Protein AF-A0A1J8P940-F1 (afdb_monomer_lite)

Sequence (275 aa):
MSAQNIPDRTRWNGWVALAWILALLAIVGGIAVIATAGFIEVPRLNSVGQTETSTEPNVFIWAIAIGQAVSATMLAAIFSMINSIYQNTCDQLVGMDLSKPDAEQPNTLKNSALRLTSVPATSSLSKTLSTGDMIITFNGQPVTSLENDVVDRIVTGENSITFLTLEGEEKTDTLFLNRTSFHGIQGEADQLRSYKNTDDGLKIVSIHSASQLEGMLHPNYVLLSINDQLALSEMDAAKAVVNGENKIEFINSKGAHRVNFRNMKPGPLHIQFEK

Radius of gyration: 29.24 Å; chains: 1; bounding box: 68×52×91 Å

Foldseek 3Di:
DDPDPQPDLCPLVVVLVVLVVVLVVLLVVLVVQCVPPQWDWDWDQDPVRDTDTDIDGPVVSNCVSVVSNVVSVVVSVVSVVVSVVSNVVSVVVVVPPPPDDPPDDDPVLQFKWWQWQDDDPPAQCVVPDDHGKTWQAKQNHGDQDCVPHPLVPDDQAWIWTWIADLVRDIDIDIGRDDSCRCPPIDTHIDTNVVSLPDLQFFQFQDADPVAQCPPPDDHRKGWAAKQPFGPNDQVSRLVSDDQAKIWTWIQDNVRDIDIDIGHDHRDGRRTDTDD

pLDDT: mean 82.37, std 15.58, range [36.44, 97.12]

Secondary structure (DSSP, 8-state):
--------TTTTHHHHHHHHHHHHHHHHHHHHHHHHHSEEEEEEE-TTS-EEEEEEE-HHHHHHHHHHHHHHHHHHHHHHHHHHHHHHHHHHHHTS-TTS------TTGGGEEEEEEE--TTSGGGGT--TT-EEEEETTEE-S-IIIIIGGG--SEEEEEEEE-TTS-EEEEEEEE-TTTTTT-EEEEEEGGGTS-SS-SEEEEEE-TT-TTTTT--TT-EEEEETTEE-SSHHHHHHT--SEEEEEEEE-TTS-EEEEEEEE-SS---EEEP-

Structure (mmCIF, N/CA/C/O backbone):
data_AF-A0A1J8P940-F1
#
_entry.id   AF-A0A1J8P940-F1
#
loop_
_atom_site.group_PDB
_atom_site.id
_atom_site.type_symbol
_atom_site.label_atom_id
_atom_site.label_alt_id
_atom_site.label_comp_id
_atom_site.label_asym_id
_atom_site.label_entity_id
_atom_site.label_seq_id
_atom_site.pdbx_PDB_ins_code
_atom_site.Cartn_x
_atom_site.Cartn_y
_atom_site.Cartn_z
_atom_site.occupancy
_atom_site.B_iso_or_equiv
_atom_site.auth_seq_id
_atom_site.auth_comp_id
_atom_site.auth_asym_id
_atom_site.auth_atom_id
_atom_site.pdbx_PDB_model_num
ATOM 1 N N . MET A 1 1 ? 15.371 5.848 38.205 1.00 38.41 1 MET A N 1
ATOM 2 C CA . MET A 1 1 ? 14.468 6.433 37.194 1.00 38.41 1 MET A CA 1
ATOM 3 C C . MET A 1 1 ? 15.219 6.479 35.876 1.00 38.41 1 MET A C 1
ATOM 5 O O . MET A 1 1 ? 15.995 7.395 35.650 1.00 38.41 1 MET A O 1
ATOM 9 N N . SER A 1 2 ? 15.100 5.428 35.069 1.00 39.81 2 SER A N 1
ATOM 10 C CA . SER A 1 2 ? 15.641 5.400 33.710 1.00 39.81 2 SER A CA 1
ATOM 11 C C . SER A 1 2 ? 14.666 6.149 32.810 1.00 39.81 2 SER A C 1
ATOM 13 O O . SER A 1 2 ? 13.524 5.712 32.675 1.00 39.81 2 SER A O 1
ATOM 15 N N . ALA A 1 3 ? 15.090 7.277 32.242 1.00 44.09 3 ALA A N 1
ATOM 16 C CA . ALA A 1 3 ? 14.345 7.950 31.187 1.00 44.09 3 ALA A CA 1
ATOM 17 C C . ALA A 1 3 ? 14.064 6.925 30.077 1.00 44.09 3 ALA A C 1
ATOM 19 O O . ALA A 1 3 ? 14.994 6.404 29.462 1.00 44.09 3 ALA A O 1
ATOM 20 N N . GLN A 1 4 ? 12.795 6.557 29.889 1.00 52.88 4 GLN A N 1
ATOM 21 C CA . GLN A 1 4 ? 12.388 5.767 28.735 1.00 52.88 4 GLN A CA 1
ATOM 22 C C . GLN A 1 4 ? 12.727 6.597 27.495 1.00 52.88 4 GLN A C 1
ATOM 24 O O . GLN A 1 4 ? 12.247 7.718 27.343 1.00 52.88 4 GLN A O 1
ATOM 29 N N . ASN A 1 5 ? 13.618 6.070 26.655 1.00 58.19 5 ASN A N 1
ATOM 30 C CA . ASN A 1 5 ? 14.006 6.686 25.392 1.00 58.19 5 ASN A CA 1
ATOM 31 C C . ASN A 1 5 ? 12.790 6.708 24.462 1.00 58.19 5 ASN A C 1
ATOM 33 O O . ASN A 1 5 ? 12.541 5.744 23.740 1.00 58.19 5 ASN A O 1
ATOM 37 N N . ILE A 1 6 ? 12.029 7.800 24.497 1.00 61.62 6 ILE A N 1
ATOM 38 C CA . ILE A 1 6 ? 11.008 8.084 23.492 1.00 61.62 6 ILE A CA 1
ATOM 39 C C . ILE A 1 6 ? 11.721 8.112 22.126 1.00 61.62 6 ILE A C 1
ATOM 41 O O . ILE A 1 6 ? 12.753 8.783 22.006 1.00 61.62 6 ILE A O 1
ATOM 45 N N . PRO A 1 7 ? 11.238 7.371 21.110 1.00 67.44 7 PRO A N 1
ATOM 46 C CA . PRO A 1 7 ? 11.838 7.382 19.783 1.00 67.44 7 PRO A CA 1
ATOM 47 C C . PRO A 1 7 ? 11.879 8.809 19.227 1.00 67.44 7 PRO A C 1
ATOM 49 O O . PRO A 1 7 ? 10.855 9.485 19.148 1.00 67.44 7 PRO A O 1
ATOM 52 N N . ASP A 1 8 ? 13.063 9.278 18.831 1.00 78.94 8 ASP A N 1
ATOM 53 C CA . ASP A 1 8 ? 13.212 10.612 18.250 1.00 78.94 8 ASP A CA 1
ATOM 54 C C . ASP A 1 8 ? 12.526 10.657 16.876 1.00 78.94 8 ASP A C 1
ATOM 56 O O . ASP A 1 8 ? 12.984 10.041 15.905 1.00 78.94 8 ASP A O 1
ATOM 60 N N . ARG A 1 9 ? 11.409 11.390 16.809 1.00 75.38 9 ARG A N 1
ATOM 61 C CA . ARG A 1 9 ? 10.580 11.609 15.612 1.00 75.38 9 ARG A CA 1
ATOM 62 C C . ARG A 1 9 ? 11.334 12.343 14.502 1.00 75.38 9 ARG A C 1
ATOM 64 O O . ARG A 1 9 ? 11.006 12.196 13.329 1.00 75.38 9 ARG A O 1
ATOM 71 N N . THR A 1 10 ? 12.350 13.127 14.856 1.00 82.19 10 THR A N 1
ATOM 72 C CA . THR A 1 10 ? 13.060 14.015 13.924 1.00 82.19 10 THR A CA 1
ATOM 73 C C . THR A 1 10 ? 14.339 13.413 13.355 1.00 82.19 10 THR A C 1
ATOM 75 O O . THR A 1 10 ? 14.906 13.963 12.409 1.00 82.19 10 THR A O 1
ATOM 78 N N . ARG A 1 11 ? 14.759 12.244 13.853 1.00 82.62 11 ARG A N 1
ATOM 79 C CA . ARG A 1 11 ? 16.020 11.584 13.482 1.00 82.62 11 ARG A CA 1
ATOM 80 C C . ARG A 1 11 ? 16.209 11.397 11.972 1.00 82.62 11 ARG A C 1
ATOM 82 O O . ARG A 1 11 ? 17.332 11.472 11.476 1.00 82.62 11 ARG A O 1
ATOM 89 N N . TRP A 1 12 ? 15.126 11.154 11.237 1.00 86.62 12 TRP A N 1
ATOM 90 C CA . TRP A 1 12 ? 15.159 10.896 9.795 1.00 86.62 12 TRP A CA 1
ATOM 91 C C . TRP A 1 12 ? 15.026 12.153 8.927 1.00 86.62 12 TRP A C 1
ATOM 93 O O . TRP A 1 12 ? 15.409 12.116 7.758 1.00 86.62 12 TRP A O 1
ATOM 103 N N . ASN A 1 13 ? 14.596 13.290 9.486 1.00 87.69 13 ASN A N 1
ATOM 104 C CA . ASN A 1 13 ? 14.443 14.535 8.724 1.00 87.69 13 ASN A CA 1
ATOM 105 C C . ASN A 1 13 ? 15.774 15.008 8.121 1.00 87.69 13 ASN A C 1
ATOM 107 O O . ASN A 1 13 ? 15.804 15.457 6.976 1.00 87.69 13 ASN A O 1
ATOM 111 N N . GLY A 1 14 ? 16.884 14.853 8.853 1.00 90.00 14 GLY A N 1
ATOM 112 C CA . GLY A 1 14 ? 18.218 15.197 8.350 1.00 90.00 14 GLY A CA 1
ATOM 113 C C . GLY A 1 14 ? 18.636 14.358 7.138 1.00 90.00 14 GLY A C 1
ATOM 114 O O . GLY A 1 14 ? 19.192 14.890 6.180 1.00 90.00 14 GLY A O 1
ATOM 115 N N . TRP A 1 15 ? 18.309 13.063 7.136 1.00 91.94 15 TRP A N 1
ATOM 116 C CA . TRP A 1 15 ? 18.609 12.158 6.022 1.00 91.94 15 TRP A CA 1
ATOM 117 C C . TRP A 1 15 ? 17.763 12.455 4.786 1.00 91.94 15 TRP A C 1
ATOM 119 O O . TRP A 1 15 ? 18.286 12.443 3.674 1.00 91.94 15 TRP A O 1
ATOM 129 N N . VAL A 1 16 ? 16.482 12.778 4.975 1.00 92.31 16 VAL A N 1
ATOM 130 C CA . VAL A 1 16 ? 15.601 13.205 3.879 1.00 92.31 16 VAL A CA 1
ATOM 131 C C . VAL A 1 16 ? 16.118 14.496 3.246 1.00 92.31 16 VAL A C 1
ATOM 133 O O . VAL A 1 16 ? 16.243 14.571 2.025 1.00 92.31 16 VAL A O 1
ATOM 136 N N . ALA A 1 17 ? 16.484 15.491 4.060 1.00 94.00 17 ALA A N 1
ATOM 137 C CA . ALA A 1 17 ? 17.054 16.741 3.563 1.00 94.00 17 ALA A CA 1
ATOM 138 C C . ALA A 1 17 ? 18.360 16.503 2.785 1.00 94.00 17 ALA A C 1
ATOM 140 O O . ALA A 1 17 ? 18.525 17.029 1.684 1.00 94.00 17 ALA A O 1
ATOM 141 N N . LEU A 1 18 ? 19.255 15.658 3.309 1.00 93.62 18 LEU A N 1
ATOM 142 C CA . LEU A 1 18 ? 20.493 15.282 2.626 1.00 93.62 18 LEU A CA 1
ATOM 143 C C . LEU A 1 18 ? 20.216 14.615 1.269 1.00 93.62 18 LEU A C 1
ATOM 145 O O . LEU A 1 18 ? 20.855 14.964 0.278 1.00 93.62 18 LEU A O 1
ATOM 149 N N . ALA A 1 19 ? 19.251 13.693 1.201 1.00 94.50 19 ALA A N 1
ATOM 150 C CA . ALA A 1 19 ? 18.890 13.006 -0.038 1.00 94.50 19 ALA A CA 1
ATOM 151 C C . ALA A 1 19 ? 18.373 13.980 -1.110 1.00 94.50 19 ALA A C 1
ATOM 153 O O . ALA A 1 19 ? 18.775 13.887 -2.270 1.00 94.50 19 ALA A O 1
ATOM 154 N N . TRP A 1 20 ? 17.548 14.959 -0.728 1.00 96.69 20 TRP A N 1
ATOM 155 C CA . TRP A 1 20 ? 17.074 15.998 -1.648 1.00 96.69 20 TRP A CA 1
ATOM 156 C C . TRP A 1 20 ? 18.188 16.939 -2.117 1.00 96.69 20 TRP A C 1
ATOM 158 O O . TRP A 1 20 ? 18.223 17.294 -3.295 1.00 96.69 20 TRP A O 1
ATOM 168 N N . ILE A 1 21 ? 19.133 17.297 -1.241 1.00 97.06 21 ILE A N 1
ATOM 169 C CA . ILE A 1 21 ? 20.316 18.082 -1.626 1.00 97.06 21 ILE A CA 1
ATOM 170 C C . ILE A 1 21 ? 21.155 17.312 -2.653 1.00 97.06 21 ILE A C 1
ATOM 172 O O . ILE A 1 21 ? 21.548 17.875 -3.674 1.00 97.06 21 ILE A O 1
ATOM 176 N N . LEU A 1 22 ? 21.393 16.017 -2.425 1.00 94.25 22 LEU A N 1
ATOM 177 C CA . LEU A 1 22 ? 22.121 15.167 -3.370 1.00 94.25 22 LEU A CA 1
ATOM 178 C C . LEU A 1 22 ? 21.385 15.028 -4.708 1.00 94.25 22 LEU A C 1
ATOM 180 O O . LEU A 1 22 ? 22.026 15.080 -5.756 1.00 94.25 22 LEU A O 1
ATOM 184 N N . ALA A 1 23 ? 20.055 14.907 -4.693 1.00 95.81 23 ALA A N 1
ATOM 185 C CA . ALA A 1 23 ? 19.252 14.880 -5.913 1.00 95.81 23 ALA A CA 1
ATOM 186 C C . ALA A 1 23 ? 19.378 16.186 -6.710 1.00 95.81 23 ALA A C 1
ATOM 188 O O . ALA A 1 23 ? 19.588 16.153 -7.922 1.00 95.81 23 ALA A O 1
ATOM 189 N N . LEU A 1 24 ? 19.334 17.336 -6.035 1.00 96.94 24 LEU A N 1
ATOM 190 C CA . LEU A 1 24 ? 19.515 18.636 -6.677 1.00 96.94 24 LEU A CA 1
ATOM 191 C C . LEU A 1 24 ? 20.924 18.788 -7.271 1.00 96.94 24 LEU A C 1
ATOM 193 O O . LEU A 1 24 ? 21.065 19.238 -8.408 1.00 96.94 24 LEU A O 1
ATOM 197 N N . LEU A 1 25 ? 21.960 18.348 -6.551 1.00 96.00 25 LEU A N 1
ATOM 198 C CA . LEU A 1 25 ? 23.333 18.326 -7.063 1.00 96.00 25 LEU A CA 1
ATOM 199 C C . LEU A 1 25 ? 23.481 17.412 -8.285 1.00 96.00 25 LEU A C 1
ATOM 201 O O . LEU A 1 25 ? 24.161 17.784 -9.239 1.00 96.00 25 LEU A O 1
ATOM 205 N N . ALA A 1 26 ? 22.826 16.249 -8.291 1.00 95.19 26 ALA A N 1
ATOM 206 C CA . ALA A 1 26 ? 22.836 15.340 -9.434 1.00 95.19 26 ALA A CA 1
ATOM 207 C C . ALA A 1 26 ? 22.177 15.965 -10.675 1.00 95.19 26 ALA A C 1
ATOM 209 O O . ALA A 1 26 ? 22.707 15.828 -11.775 1.00 95.19 26 ALA A O 1
ATOM 210 N N . ILE A 1 27 ? 21.071 16.698 -10.504 1.00 97.12 27 ILE A N 1
ATOM 211 C CA . ILE A 1 27 ? 20.400 17.416 -11.599 1.00 97.12 27 ILE A CA 1
ATOM 212 C C . ILE A 1 27 ? 21.314 18.503 -12.173 1.00 97.12 27 ILE A C 1
ATOM 214 O O . ILE A 1 27 ? 21.534 18.551 -13.383 1.00 97.12 27 ILE A O 1
ATOM 218 N N . VAL A 1 28 ? 21.887 19.352 -11.312 1.00 97.00 28 VAL A N 1
ATOM 219 C CA . VAL A 1 28 ? 22.802 20.424 -11.740 1.00 97.00 28 VAL A CA 1
ATOM 220 C C . VAL A 1 28 ? 24.039 19.842 -12.429 1.00 97.00 28 VAL A C 1
ATOM 222 O O . VAL A 1 28 ? 24.449 20.334 -13.480 1.00 97.00 28 VAL A O 1
ATOM 225 N N . GLY A 1 29 ? 24.598 18.757 -11.886 1.00 95.25 29 GLY A N 1
ATOM 226 C CA . GLY A 1 29 ? 25.709 18.029 -12.494 1.00 95.25 29 GLY A CA 1
ATOM 227 C C . GLY A 1 29 ? 25.356 17.468 -13.871 1.00 95.25 29 GLY A C 1
ATOM 228 O O . GLY A 1 29 ? 26.113 17.666 -14.818 1.00 95.25 29 GLY A O 1
ATOM 229 N N . GLY A 1 30 ? 24.185 16.842 -14.017 1.00 94.94 30 GLY A N 1
ATOM 230 C CA . GLY A 1 30 ? 23.701 16.323 -15.298 1.00 94.94 30 GLY A CA 1
ATOM 231 C C . GLY A 1 30 ? 23.570 17.412 -16.365 1.00 94.94 30 GLY A C 1
ATOM 232 O O . GLY A 1 30 ? 24.036 17.230 -17.489 1.00 94.94 30 GLY A O 1
ATOM 233 N N . ILE A 1 31 ? 23.022 18.577 -16.001 1.00 96.25 31 ILE A N 1
ATOM 234 C CA . ILE A 1 31 ? 22.927 19.741 -16.897 1.00 96.25 31 ILE A CA 1
ATOM 235 C C . ILE A 1 31 ? 24.325 20.213 -17.326 1.00 96.25 31 ILE A C 1
ATOM 237 O O . ILE A 1 31 ? 24.552 20.458 -18.511 1.00 96.25 31 ILE A O 1
ATOM 241 N N . ALA A 1 32 ? 25.279 20.301 -16.395 1.00 96.88 32 ALA A N 1
ATOM 242 C CA . ALA A 1 32 ? 26.650 20.714 -16.700 1.00 96.88 32 ALA A CA 1
ATOM 243 C C . ALA A 1 32 ? 27.380 19.719 -17.628 1.00 96.88 32 ALA A C 1
ATOM 245 O O . ALA A 1 32 ? 28.107 20.130 -18.537 1.00 96.88 32 ALA A O 1
ATOM 246 N N . VAL A 1 33 ? 27.161 18.412 -17.450 1.00 96.12 33 VAL A N 1
ATOM 247 C CA . VAL A 1 33 ? 27.724 17.379 -18.336 1.00 96.12 33 VAL A CA 1
ATOM 248 C C . VAL A 1 33 ? 27.120 17.467 -19.739 1.00 96.12 33 VAL A C 1
ATOM 250 O O . VAL A 1 33 ? 27.854 17.420 -20.723 1.00 96.12 33 VAL A O 1
ATOM 253 N N . ILE A 1 34 ? 25.805 17.667 -19.856 1.00 95.44 34 ILE A N 1
ATOM 254 C CA . ILE A 1 34 ? 25.153 17.876 -21.157 1.00 95.44 34 ILE A CA 1
ATOM 255 C C . ILE A 1 34 ? 25.689 19.142 -21.838 1.00 95.44 34 ILE A C 1
ATOM 257 O O . ILE A 1 34 ? 25.961 19.126 -23.036 1.00 95.44 34 ILE A O 1
ATOM 261 N N . ALA A 1 35 ? 25.893 20.228 -21.092 1.00 95.38 35 ALA A N 1
ATOM 262 C CA . ALA A 1 35 ? 26.404 21.475 -21.657 1.00 95.38 35 ALA A CA 1
ATOM 263 C C . ALA A 1 35 ? 27.834 21.344 -22.209 1.00 95.38 35 ALA A C 1
ATOM 265 O O . ALA A 1 35 ? 28.170 22.003 -23.189 1.00 95.38 35 ALA A O 1
ATOM 266 N N . THR A 1 36 ? 28.672 20.500 -21.599 1.00 95.44 36 THR A N 1
ATOM 267 C CA . THR A 1 36 ? 30.083 20.341 -21.995 1.00 95.44 36 THR A CA 1
ATOM 268 C C . THR A 1 36 ? 30.317 19.218 -23.006 1.00 95.44 36 THR A C 1
ATOM 270 O O . THR A 1 36 ? 31.166 19.364 -23.879 1.00 95.44 36 THR A O 1
ATOM 273 N N . ALA A 1 37 ? 29.579 18.109 -22.909 1.00 94.88 37 ALA A N 1
ATOM 274 C CA . ALA A 1 37 ? 29.815 16.891 -23.692 1.00 94.88 37 ALA A CA 1
ATOM 275 C C . ALA A 1 37 ? 28.547 16.316 -24.352 1.00 94.88 37 ALA A C 1
ATOM 277 O O . ALA A 1 37 ? 28.581 15.236 -24.944 1.00 94.88 37 ALA A O 1
ATOM 278 N N . GLY A 1 38 ? 27.407 17.004 -24.250 1.00 92.56 38 GLY A N 1
ATOM 279 C CA . GLY A 1 38 ? 26.117 16.521 -24.749 1.00 92.56 38 GLY A CA 1
ATOM 280 C C . GLY A 1 38 ? 25.949 16.589 -26.265 1.00 92.56 38 GLY A C 1
ATOM 281 O O . GLY A 1 38 ? 24.942 16.095 -26.770 1.00 92.56 38 GLY A O 1
ATOM 282 N N . PHE A 1 39 ? 26.908 17.162 -26.990 1.00 96.00 39 PHE A N 1
ATOM 283 C CA . PHE A 1 39 ? 26.882 17.283 -28.444 1.00 96.00 39 PHE A CA 1
ATOM 284 C C . PHE A 1 39 ? 28.188 16.765 -29.040 1.00 96.00 39 PHE A C 1
ATOM 286 O O . PHE A 1 39 ? 29.262 16.976 -28.480 1.00 96.00 39 PHE A O 1
ATOM 293 N N . ILE A 1 40 ? 28.078 16.072 -30.168 1.00 94.06 40 ILE A N 1
ATOM 294 C CA . ILE A 1 40 ? 29.207 15.574 -30.954 1.00 94.06 40 ILE A CA 1
ATOM 295 C C . ILE A 1 40 ? 29.131 16.140 -32.366 1.00 94.06 40 ILE A C 1
ATOM 297 O O . ILE A 1 40 ? 28.048 16.376 -32.899 1.00 94.06 40 ILE A O 1
ATOM 301 N N . GLU A 1 41 ? 30.291 16.345 -32.975 1.00 94.50 41 GLU A N 1
ATOM 302 C CA . GLU A 1 41 ? 30.387 16.730 -34.378 1.00 94.50 41 GLU A CA 1
ATOM 303 C C . GLU A 1 41 ? 30.475 15.466 -35.232 1.00 94.50 41 GLU A C 1
ATOM 305 O O . GLU A 1 41 ? 31.409 14.674 -35.100 1.00 94.50 41 GLU A O 1
ATOM 310 N N . VAL A 1 42 ? 29.484 15.266 -36.100 1.00 93.00 42 VAL A N 1
ATOM 311 C CA . VAL A 1 42 ? 29.441 14.135 -37.028 1.00 93.00 42 VAL A CA 1
ATOM 312 C C . VAL A 1 42 ? 29.658 14.668 -38.446 1.00 93.00 42 VAL A C 1
ATOM 314 O O . VAL A 1 42 ? 28.917 15.554 -38.883 1.00 93.00 42 VAL A O 1
ATOM 317 N N . PRO A 1 43 ? 30.661 14.166 -39.189 1.00 90.56 43 PRO A N 1
ATOM 318 C CA . PRO A 1 43 ? 30.847 14.552 -40.578 1.00 90.56 43 PRO A CA 1
ATOM 319 C C . PRO A 1 43 ? 29.728 13.945 -41.432 1.00 90.56 43 PRO A C 1
ATOM 321 O O . PRO A 1 43 ? 29.531 12.729 -41.447 1.00 90.56 43 PRO A O 1
ATOM 324 N N . ARG A 1 44 ? 29.008 14.787 -42.172 1.00 90.00 44 ARG A N 1
ATOM 325 C CA . ARG A 1 44 ? 27.996 14.375 -43.149 1.00 90.00 44 ARG A CA 1
ATOM 326 C C . ARG A 1 44 ? 28.413 14.824 -44.543 1.00 90.00 44 ARG A C 1
ATOM 328 O O . ARG A 1 44 ? 28.950 15.913 -44.723 1.00 90.00 44 ARG A O 1
ATOM 335 N N . LEU A 1 45 ? 28.160 13.980 -45.541 1.00 91.38 45 LEU A N 1
ATOM 336 C CA . LEU A 1 45 ? 28.274 14.394 -46.937 1.00 91.38 45 LEU A CA 1
ATOM 337 C C . LEU A 1 45 ? 27.048 15.231 -47.297 1.00 91.38 45 LEU A C 1
ATOM 339 O O . LEU A 1 45 ? 25.917 14.758 -47.170 1.00 91.38 45 LEU A O 1
ATOM 343 N N . ASN A 1 46 ? 27.268 16.455 -47.767 1.00 90.81 46 ASN A N 1
ATOM 344 C CA . ASN A 1 46 ? 26.203 17.247 -48.363 1.00 90.81 46 ASN A CA 1
ATOM 345 C C . ASN A 1 46 ? 25.845 16.704 -49.763 1.00 90.81 46 ASN A C 1
ATOM 347 O O . ASN A 1 46 ? 26.532 15.850 -50.330 1.00 90.81 46 ASN A O 1
ATOM 351 N N . SER A 1 47 ? 24.769 17.219 -50.357 1.00 89.56 47 SER A N 1
ATOM 352 C CA . SER A 1 47 ? 24.296 16.832 -51.698 1.00 89.56 47 SER A CA 1
ATOM 353 C C . SER A 1 47 ? 25.285 17.128 -52.838 1.00 89.56 47 SER A C 1
ATOM 355 O O . SER A 1 47 ? 25.050 16.714 -53.970 1.00 89.56 47 SER A O 1
ATOM 357 N N . VAL A 1 48 ? 26.390 17.821 -52.549 1.00 91.00 48 VAL A N 1
ATOM 358 C CA . VAL A 1 48 ? 27.474 18.160 -53.486 1.00 91.00 48 VAL A CA 1
ATOM 359 C C . VAL A 1 48 ? 28.711 17.269 -53.257 1.00 91.00 48 VAL A C 1
ATOM 361 O O . VAL A 1 48 ? 29.710 17.389 -53.959 1.00 91.00 48 VAL A O 1
ATOM 364 N N . GLY A 1 49 ? 28.658 16.339 -52.297 1.00 88.50 49 GLY A N 1
ATOM 365 C CA . GLY A 1 49 ? 29.758 15.427 -51.976 1.00 88.50 49 GLY A CA 1
ATOM 366 C C . GLY A 1 49 ? 30.869 16.044 -51.121 1.00 88.50 49 GLY A C 1
ATOM 367 O O . GLY A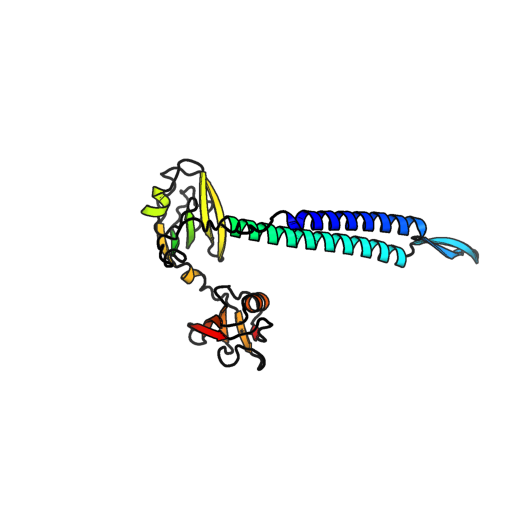 1 49 ? 31.918 15.425 -50.962 1.00 88.50 49 GLY A O 1
ATOM 368 N N . GLN A 1 50 ? 30.661 17.240 -50.563 1.00 91.19 50 GLN A N 1
ATOM 369 C CA . GLN A 1 50 ? 31.580 17.855 -49.605 1.00 91.19 50 GLN A CA 1
ATOM 370 C C . GLN A 1 50 ? 31.228 17.418 -48.178 1.00 91.19 50 GLN A C 1
ATOM 372 O O . GLN A 1 50 ? 30.057 17.242 -47.838 1.00 91.19 50 GLN A O 1
ATOM 377 N N . THR A 1 51 ? 32.246 17.229 -47.340 1.00 91.06 51 THR A N 1
ATOM 378 C CA . THR A 1 51 ? 32.078 16.910 -45.917 1.00 91.06 51 THR A CA 1
ATOM 379 C C . THR A 1 51 ? 31.787 18.181 -45.124 1.00 91.06 51 THR A C 1
ATOM 381 O O . THR A 1 51 ? 32.665 19.034 -45.001 1.00 91.06 51 THR A O 1
ATOM 384 N N . GLU A 1 52 ? 30.589 18.284 -44.558 1.00 92.75 52 GLU A N 1
ATOM 385 C CA . GLU A 1 52 ? 30.211 19.313 -43.585 1.00 92.75 52 GLU A CA 1
ATOM 386 C C . GLU A 1 52 ? 30.082 18.676 -42.198 1.00 92.75 52 GLU A C 1
ATOM 388 O O . GLU A 1 52 ? 29.616 17.542 -42.059 1.00 92.75 52 GLU A O 1
ATOM 393 N N . THR A 1 53 ? 30.514 19.379 -41.154 1.00 92.50 53 THR A N 1
ATOM 394 C CA . THR A 1 53 ? 30.314 18.933 -39.774 1.00 92.50 53 THR A CA 1
ATOM 395 C C . THR A 1 53 ? 28.936 19.379 -39.296 1.00 92.50 53 THR A C 1
ATOM 397 O O . THR A 1 53 ? 28.597 20.559 -39.344 1.00 92.50 53 THR A O 1
ATOM 400 N N . SER A 1 54 ? 28.123 18.426 -38.838 1.00 92.06 54 SER A N 1
ATOM 401 C CA . SER A 1 54 ? 26.838 18.704 -38.193 1.00 92.06 54 SER A CA 1
ATOM 402 C C . SER A 1 54 ? 26.950 18.391 -36.708 1.00 92.06 54 SER A C 1
ATOM 404 O O . SER A 1 54 ? 27.436 17.324 -36.329 1.00 92.06 54 SER A O 1
ATOM 406 N N . THR A 1 55 ? 26.483 19.303 -35.860 1.00 93.56 55 THR A N 1
ATOM 407 C CA . THR A 1 55 ? 26.350 19.057 -34.424 1.00 93.56 55 THR A CA 1
ATOM 408 C C . THR A 1 55 ? 25.117 18.203 -34.161 1.00 93.56 55 THR A C 1
ATOM 410 O O . THR A 1 55 ? 23.999 18.556 -34.532 1.00 93.56 55 THR A O 1
ATOM 413 N N . GLU A 1 56 ? 25.321 17.060 -33.515 1.00 94.69 56 GLU A N 1
ATOM 414 C CA . GLU A 1 56 ? 24.261 16.118 -33.164 1.00 94.69 56 GLU A CA 1
ATOM 415 C C . GLU A 1 56 ? 24.282 15.814 -31.660 1.00 94.69 56 GLU A C 1
ATOM 417 O O . GLU A 1 56 ? 25.353 15.815 -31.043 1.00 94.69 56 GLU A O 1
ATOM 422 N N . PRO A 1 57 ? 23.122 15.551 -31.029 1.00 95.12 57 PRO A N 1
ATOM 423 C CA . PRO A 1 57 ? 23.079 15.171 -29.624 1.00 95.12 57 PRO A CA 1
ATOM 424 C C . PRO A 1 57 ? 23.778 13.831 -29.389 1.00 95.12 57 PRO A C 1
ATOM 426 O O . PRO A 1 57 ? 23.471 12.824 -30.029 1.00 95.12 57 PRO A O 1
ATOM 429 N N . ASN A 1 58 ? 24.667 13.788 -28.401 1.00 96.50 58 ASN A N 1
ATOM 430 C CA . ASN A 1 58 ? 25.247 12.539 -27.935 1.00 96.50 58 ASN A CA 1
ATOM 431 C C . ASN A 1 58 ? 24.254 11.820 -27.018 1.00 96.50 58 ASN A C 1
ATOM 433 O O . ASN A 1 58 ? 24.232 12.033 -25.803 1.00 96.50 58 ASN A O 1
ATOM 437 N N . VAL A 1 59 ? 23.433 10.955 -27.613 1.00 94.62 59 VAL A N 1
ATOM 438 C CA . VAL A 1 59 ? 22.352 10.236 -26.923 1.00 94.62 59 VAL A CA 1
ATOM 439 C C . VAL A 1 59 ? 22.842 9.505 -25.668 1.00 94.62 59 VAL A C 1
ATOM 441 O O . VAL A 1 59 ? 22.124 9.477 -24.672 1.00 94.62 59 VAL A O 1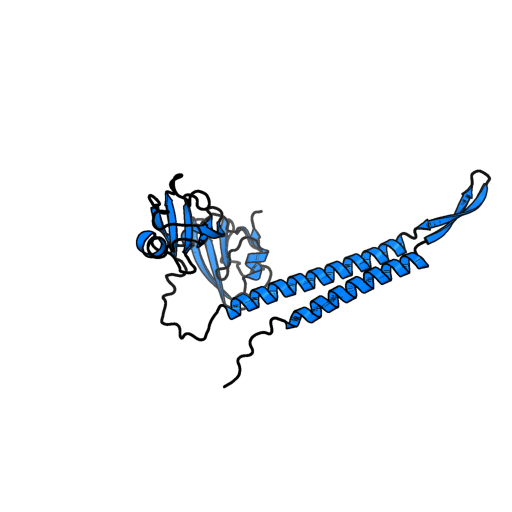
ATOM 444 N N . PHE A 1 60 ? 24.071 8.976 -25.659 1.00 95.94 60 PHE A N 1
ATOM 445 C CA . PHE A 1 60 ? 24.625 8.294 -24.485 1.00 95.94 60 PHE A CA 1
ATOM 446 C C . PHE A 1 60 ? 24.838 9.240 -23.301 1.00 95.94 60 PHE A C 1
ATOM 448 O O . PHE A 1 60 ? 24.447 8.918 -22.181 1.00 95.94 60 PHE A O 1
ATOM 455 N N . ILE A 1 61 ? 25.415 10.420 -23.541 1.00 95.31 61 ILE A N 1
ATOM 456 C CA . ILE A 1 61 ? 25.655 11.417 -22.488 1.00 95.31 61 ILE A CA 1
ATOM 457 C C . ILE A 1 61 ? 24.331 11.943 -21.934 1.00 95.31 61 ILE A C 1
ATOM 459 O O . ILE A 1 61 ? 24.159 12.036 -20.719 1.00 95.31 61 ILE A O 1
ATOM 463 N N . TRP A 1 62 ? 23.367 12.208 -22.817 1.00 95.56 62 TRP A N 1
ATOM 464 C CA . TRP A 1 62 ? 22.018 12.604 -22.422 1.00 95.56 62 TRP A CA 1
ATOM 465 C C . TRP A 1 62 ? 21.321 11.527 -21.585 1.00 95.56 62 TRP A C 1
ATOM 467 O O . TRP A 1 62 ? 20.761 11.836 -20.534 1.00 95.56 62 TRP A O 1
ATOM 477 N N . ALA A 1 63 ? 21.394 10.261 -22.003 1.00 96.31 63 ALA A N 1
ATOM 478 C CA . ALA A 1 63 ? 20.790 9.148 -21.276 1.00 96.31 63 ALA A CA 1
ATOM 479 C C . ALA A 1 63 ? 21.398 8.971 -19.877 1.00 96.31 63 ALA A C 1
ATOM 481 O O . ALA A 1 63 ? 20.658 8.778 -18.915 1.00 96.31 63 ALA A O 1
ATOM 482 N N . ILE A 1 64 ? 22.725 9.085 -19.744 1.00 95.25 64 ILE A N 1
ATOM 483 C CA . ILE A 1 64 ? 23.410 8.997 -18.446 1.00 95.25 64 ILE A CA 1
ATOM 484 C C . ILE A 1 64 ? 22.989 10.154 -17.534 1.00 95.25 64 ILE A C 1
ATOM 486 O O . ILE A 1 64 ? 22.607 9.918 -16.388 1.00 95.25 64 ILE A O 1
ATOM 490 N N . ALA A 1 65 ? 23.005 11.389 -18.040 1.00 93.38 65 ALA A N 1
ATOM 491 C CA . ALA A 1 65 ? 22.647 12.570 -17.258 1.00 93.38 65 ALA A CA 1
ATOM 492 C C . ALA A 1 65 ? 21.187 12.523 -16.770 1.00 93.38 65 ALA A C 1
ATOM 494 O O . ALA A 1 65 ? 20.917 12.771 -15.593 1.00 93.38 65 ALA A O 1
ATOM 495 N N . ILE A 1 66 ? 20.250 12.140 -17.645 1.00 93.56 66 ILE A N 1
ATOM 496 C CA . ILE A 1 66 ? 18.835 11.969 -17.283 1.00 93.56 66 ILE A CA 1
ATOM 497 C C . ILE A 1 66 ? 18.669 10.803 -16.304 1.00 93.56 66 ILE A C 1
ATOM 499 O O . ILE A 1 66 ? 18.002 10.951 -15.281 1.00 93.56 66 ILE A O 1
ATOM 503 N N . GLY A 1 67 ? 19.292 9.656 -16.580 1.00 94.69 67 GLY A N 1
ATOM 504 C CA . GLY A 1 67 ? 19.206 8.471 -15.729 1.00 94.69 67 GLY A CA 1
ATOM 505 C C . GLY A 1 67 ? 19.702 8.735 -14.307 1.00 94.69 67 GLY A C 1
ATOM 506 O O . GLY A 1 67 ? 19.066 8.305 -13.342 1.00 94.69 67 GLY A O 1
ATOM 507 N N . GLN A 1 68 ? 20.788 9.498 -14.162 1.00 95.00 68 GLN A N 1
ATOM 508 C CA . GLN A 1 68 ? 21.326 9.888 -12.861 1.00 95.00 68 GLN A CA 1
ATOM 509 C C . GLN A 1 68 ? 20.371 10.824 -12.105 1.00 95.00 68 GLN A C 1
ATOM 511 O O . GLN A 1 68 ? 20.130 10.609 -10.916 1.00 95.00 68 GLN A O 1
ATOM 516 N N . ALA A 1 69 ? 19.789 11.816 -12.788 1.00 93.12 69 ALA A N 1
ATOM 517 C CA . ALA A 1 69 ? 18.808 12.722 -12.194 1.00 93.12 69 ALA A CA 1
ATOM 518 C C . ALA A 1 69 ? 17.564 11.963 -11.704 1.00 93.12 69 ALA A C 1
ATOM 520 O O . ALA A 1 69 ? 17.197 12.072 -10.535 1.00 93.12 69 ALA A O 1
ATOM 521 N N . VAL A 1 70 ? 16.973 11.124 -12.562 1.00 95.62 70 VAL A N 1
ATOM 522 C CA . VAL A 1 70 ? 15.787 10.320 -12.226 1.00 95.62 70 VAL A CA 1
ATOM 523 C C . VAL A 1 70 ? 16.067 9.388 -11.047 1.00 95.62 70 VAL A C 1
ATOM 525 O O . VAL A 1 70 ? 15.282 9.343 -10.100 1.00 95.62 70 VAL A O 1
ATOM 528 N N . SER A 1 71 ? 17.203 8.687 -11.061 1.00 94.94 71 SER A N 1
ATOM 529 C CA . SER A 1 71 ? 17.573 7.760 -9.984 1.00 94.94 71 SER A CA 1
ATOM 530 C C . SER A 1 71 ? 17.757 8.478 -8.645 1.00 94.94 71 SER A C 1
ATOM 532 O O . SER A 1 71 ? 17.299 7.986 -7.613 1.00 94.94 71 SER A O 1
ATOM 534 N N . ALA A 1 72 ? 18.382 9.660 -8.644 1.00 93.75 72 ALA A N 1
ATOM 535 C CA . ALA A 1 72 ? 18.594 10.437 -7.427 1.00 93.75 72 ALA A CA 1
ATOM 536 C C . ALA A 1 72 ? 17.277 10.995 -6.859 1.00 93.75 72 ALA A C 1
ATOM 538 O O . ALA A 1 72 ? 17.052 10.928 -5.649 1.00 93.75 72 ALA A O 1
ATOM 539 N N . THR A 1 73 ? 16.373 11.479 -7.717 1.00 94.19 73 THR A N 1
ATOM 540 C CA . THR A 1 73 ? 15.032 11.915 -7.296 1.00 94.19 73 THR A CA 1
ATOM 541 C C . THR A 1 73 ? 14.208 10.750 -6.748 1.00 94.19 73 THR A C 1
ATOM 543 O O . THR A 1 73 ? 13.555 10.894 -5.715 1.00 94.19 73 THR A O 1
ATOM 546 N N . MET A 1 74 ? 14.274 9.577 -7.384 1.00 96.50 74 MET A N 1
ATOM 547 C CA . MET A 1 74 ? 13.583 8.376 -6.910 1.00 96.50 74 MET A CA 1
ATOM 548 C C . MET A 1 74 ? 14.099 7.935 -5.534 1.00 96.50 74 MET A C 1
ATOM 550 O O . MET A 1 74 ? 13.302 7.628 -4.648 1.00 96.50 74 MET A O 1
ATOM 554 N N . LEU A 1 75 ? 15.416 7.969 -5.316 1.00 92.31 75 LEU A N 1
ATOM 555 C CA . LEU A 1 75 ? 16.009 7.675 -4.012 1.00 92.31 75 LEU A CA 1
ATOM 556 C C . LEU A 1 75 ? 15.512 8.652 -2.934 1.00 92.31 75 LEU A C 1
ATOM 558 O O . LEU A 1 75 ? 15.089 8.220 -1.862 1.00 92.31 75 LEU A O 1
ATOM 562 N N . ALA A 1 76 ? 15.505 9.958 -3.221 1.00 93.25 76 ALA A N 1
ATOM 563 C CA . ALA A 1 76 ? 15.006 10.974 -2.291 1.00 93.25 76 ALA A CA 1
ATOM 564 C C . ALA A 1 76 ? 13.515 10.780 -1.950 1.00 93.25 76 ALA A C 1
ATOM 566 O O . ALA A 1 76 ? 13.113 10.932 -0.791 1.00 93.25 76 ALA A O 1
ATOM 567 N N . ALA A 1 77 ? 12.703 10.372 -2.929 1.00 94.06 77 ALA A N 1
ATOM 568 C CA . ALA A 1 77 ? 11.299 10.035 -2.717 1.00 94.06 77 ALA A CA 1
ATOM 569 C C . ALA A 1 77 ? 11.128 8.820 -1.787 1.00 94.06 77 ALA A C 1
ATOM 571 O O . ALA A 1 77 ? 10.325 8.876 -0.856 1.00 94.06 77 ALA A O 1
ATOM 572 N N . ILE A 1 78 ? 11.926 7.761 -1.968 1.00 93.75 78 ILE A N 1
ATOM 573 C CA . ILE A 1 78 ? 11.898 6.571 -1.100 1.00 93.75 78 ILE A CA 1
ATOM 574 C C . ILE A 1 78 ? 12.251 6.940 0.346 1.00 93.75 78 ILE A C 1
ATOM 576 O O . ILE A 1 78 ? 11.527 6.565 1.267 1.00 93.75 78 ILE A O 1
ATOM 580 N N . PHE A 1 79 ? 13.314 7.722 0.567 1.00 90.06 79 PHE A N 1
ATOM 581 C CA . PHE A 1 79 ? 13.664 8.187 1.916 1.00 90.06 79 PHE A CA 1
ATOM 582 C C . PHE A 1 79 ? 12.554 9.037 2.543 1.00 90.06 79 PHE A C 1
ATOM 584 O O . PHE A 1 79 ? 12.280 8.906 3.737 1.00 90.06 79 PHE A O 1
ATOM 591 N N . SER A 1 80 ? 11.881 9.868 1.744 1.00 90.50 80 SER A N 1
ATOM 592 C CA . SER A 1 80 ? 10.740 10.668 2.204 1.00 90.50 80 SER A CA 1
ATOM 593 C C . SER A 1 80 ? 9.563 9.780 2.629 1.00 90.50 80 SER A C 1
ATOM 595 O O . SER A 1 80 ? 8.972 10.006 3.685 1.00 90.50 80 SER A O 1
ATOM 597 N N . MET A 1 81 ? 9.266 8.728 1.858 1.00 91.00 81 MET A N 1
ATOM 598 C CA . MET A 1 81 ? 8.223 7.750 2.183 1.00 91.00 81 MET A CA 1
ATOM 599 C C . MET A 1 81 ? 8.545 6.982 3.472 1.00 91.00 81 MET A C 1
ATOM 601 O O . MET A 1 81 ? 7.694 6.879 4.353 1.00 91.00 81 MET A O 1
ATOM 605 N N . ILE A 1 82 ? 9.782 6.499 3.625 1.00 89.19 82 ILE A N 1
ATOM 606 C CA . ILE A 1 82 ? 10.230 5.801 4.842 1.00 89.19 82 ILE A CA 1
ATOM 607 C C . ILE A 1 82 ? 10.110 6.717 6.066 1.00 89.19 82 ILE A C 1
ATOM 609 O O . ILE A 1 82 ? 9.616 6.284 7.106 1.00 89.19 82 ILE A O 1
ATOM 613 N N . ASN A 1 83 ? 10.511 7.987 5.944 1.00 89.19 83 ASN A N 1
ATOM 614 C CA . ASN A 1 83 ? 10.371 8.964 7.023 1.00 89.19 83 ASN A CA 1
ATOM 615 C C . ASN A 1 83 ? 8.901 9.179 7.416 1.00 89.19 83 ASN A C 1
ATOM 617 O O . ASN A 1 83 ? 8.594 9.214 8.603 1.00 89.19 83 ASN A O 1
ATOM 621 N N . SER A 1 84 ? 7.985 9.259 6.445 1.00 85.06 84 SER A N 1
ATOM 622 C CA . SER A 1 84 ? 6.546 9.378 6.720 1.00 85.06 84 SER A CA 1
ATOM 623 C C . SER A 1 84 ? 5.998 8.159 7.470 1.00 85.06 84 SER A C 1
ATOM 625 O O . SER A 1 84 ? 5.309 8.324 8.474 1.00 85.06 84 SER A O 1
ATOM 627 N N . ILE A 1 85 ? 6.363 6.942 7.053 1.00 86.50 85 ILE A N 1
ATOM 628 C CA . ILE A 1 85 ? 5.963 5.707 7.748 1.00 86.50 85 ILE A CA 1
ATOM 629 C C . ILE A 1 85 ? 6.506 5.694 9.183 1.00 86.50 85 ILE A C 1
ATOM 631 O O . ILE A 1 85 ? 5.777 5.368 10.121 1.00 86.50 85 ILE A O 1
ATOM 635 N N . TYR A 1 86 ? 7.772 6.078 9.369 1.00 84.69 86 TYR A N 1
ATOM 636 C CA . TYR A 1 86 ? 8.394 6.147 10.690 1.00 84.69 86 TYR A CA 1
ATOM 637 C C . TYR A 1 86 ? 7.687 7.158 11.599 1.00 84.69 86 TYR A C 1
ATOM 639 O O . TYR A 1 86 ? 7.351 6.823 12.732 1.00 84.69 86 TYR A O 1
ATOM 647 N N . GLN A 1 87 ? 7.404 8.366 11.103 1.00 80.75 87 GLN A N 1
ATOM 648 C CA . GLN A 1 87 ? 6.682 9.385 11.867 1.00 80.75 87 GLN A CA 1
ATOM 649 C C . GLN A 1 87 ? 5.276 8.919 12.250 1.00 80.75 87 GLN A C 1
ATOM 651 O O . GLN A 1 87 ? 4.920 9.027 13.420 1.00 80.75 87 GLN A O 1
ATOM 656 N N . ASN A 1 88 ? 4.533 8.315 11.319 1.00 81.19 88 ASN A N 1
ATOM 657 C CA . ASN A 1 88 ? 3.209 7.757 11.602 1.00 81.19 88 ASN A CA 1
ATOM 658 C C . ASN A 1 88 ? 3.267 6.657 12.672 1.00 81.19 88 ASN A C 1
ATOM 660 O O . ASN A 1 88 ? 2.411 6.596 13.550 1.00 81.19 88 ASN A O 1
ATOM 664 N N . THR A 1 89 ? 4.301 5.812 12.640 1.00 79.75 89 THR A N 1
ATOM 665 C CA . THR A 1 89 ? 4.503 4.762 13.652 1.00 79.75 89 THR A CA 1
ATOM 666 C C . THR A 1 89 ? 4.826 5.364 15.024 1.00 79.75 89 THR A C 1
ATOM 668 O O . THR A 1 89 ? 4.299 4.913 16.040 1.00 79.75 89 THR A O 1
ATOM 671 N N . CYS A 1 90 ? 5.658 6.409 15.079 1.00 77.56 90 CYS A N 1
ATOM 672 C CA . CYS A 1 90 ? 5.935 7.131 16.322 1.00 77.56 90 CYS A CA 1
ATOM 673 C C . CYS A 1 90 ? 4.680 7.810 16.883 1.00 77.56 90 CYS A C 1
ATOM 675 O O . CYS A 1 90 ? 4.462 7.756 18.090 1.00 77.56 90 CYS A O 1
ATOM 677 N N . ASP A 1 91 ? 3.842 8.402 16.032 1.00 74.81 91 ASP A N 1
ATOM 678 C CA . ASP A 1 91 ? 2.600 9.053 16.458 1.00 74.81 91 ASP A CA 1
ATOM 679 C C . ASP A 1 91 ? 1.607 8.028 17.044 1.00 74.81 91 ASP A C 1
ATOM 681 O O . ASP A 1 91 ? 0.984 8.288 18.074 1.00 74.81 91 ASP A O 1
ATOM 685 N N . GLN A 1 92 ? 1.544 6.814 16.480 1.00 71.69 92 GLN A N 1
ATOM 686 C CA . GLN A 1 92 ? 0.779 5.700 17.058 1.00 71.69 92 GLN A CA 1
ATOM 687 C C . GLN A 1 92 ? 1.317 5.257 18.428 1.00 71.69 92 GLN A C 1
ATOM 689 O O . GLN A 1 92 ? 0.533 4.948 19.322 1.00 71.69 92 GLN A O 1
ATOM 694 N N . LEU A 1 93 ? 2.640 5.240 18.614 1.00 68.69 93 LEU A N 1
ATOM 695 C CA . LEU A 1 93 ? 3.276 4.858 19.881 1.00 68.69 93 LEU A CA 1
ATOM 696 C C . LEU A 1 93 ? 3.109 5.920 20.975 1.00 68.69 93 LEU A C 1
ATOM 698 O O . LEU A 1 93 ? 2.922 5.569 22.133 1.00 68.69 93 LEU A O 1
ATOM 702 N N . VAL A 1 94 ? 3.152 7.209 20.626 1.00 66.12 94 VAL A N 1
ATOM 703 C CA . VAL A 1 94 ? 2.935 8.315 21.578 1.00 66.12 94 VAL A CA 1
ATOM 704 C C . VAL A 1 94 ? 1.462 8.416 21.994 1.00 66.12 94 VAL A C 1
ATOM 706 O O . VAL A 1 94 ? 1.176 8.803 23.123 1.00 66.12 94 VAL A O 1
ATOM 709 N N . GLY A 1 95 ? 0.527 8.017 21.123 1.00 57.81 95 GLY A N 1
ATOM 710 C CA . GLY A 1 95 ? -0.895 7.888 21.464 1.00 57.81 95 GLY A CA 1
ATOM 711 C C . GLY A 1 95 ? -1.215 6.747 22.442 1.00 57.81 95 GLY A C 1
ATOM 712 O O . GLY A 1 95 ? -2.292 6.741 23.036 1.00 57.81 95 GLY A O 1
ATOM 713 N N . MET A 1 96 ? -0.291 5.801 22.647 1.00 53.72 96 MET A N 1
ATOM 714 C CA . MET A 1 96 ? -0.394 4.758 23.672 1.00 53.72 96 MET A CA 1
ATOM 715 C C . MET A 1 96 ? 0.197 5.275 24.990 1.00 53.72 96 MET A C 1
ATOM 717 O O . MET A 1 96 ? 1.355 5.027 25.319 1.00 53.72 96 MET A O 1
ATOM 721 N N . ASP A 1 97 ? -0.600 6.025 25.750 1.00 45.09 97 ASP A N 1
ATOM 722 C CA . ASP A 1 97 ? -0.230 6.491 27.088 1.00 45.09 97 ASP A CA 1
ATOM 723 C C . ASP A 1 97 ? -0.113 5.300 28.065 1.00 45.09 97 ASP A C 1
ATOM 725 O O . ASP A 1 97 ? -1.081 4.886 28.698 1.00 45.09 97 ASP A O 1
ATOM 729 N N . LEU A 1 98 ? 1.096 4.744 28.191 1.00 52.09 98 LEU A N 1
ATOM 730 C CA . LEU A 1 98 ? 1.463 3.671 29.132 1.00 52.09 98 LEU A CA 1
ATOM 731 C C . LEU A 1 98 ? 1.470 4.127 30.610 1.00 52.09 98 LEU A C 1
ATOM 733 O O . LEU A 1 98 ? 1.869 3.366 31.492 1.00 52.09 98 LEU A O 1
ATOM 737 N N . SER A 1 99 ? 1.062 5.369 30.900 1.00 44.53 99 SER A N 1
ATOM 738 C CA . SER A 1 99 ? 1.105 5.973 32.241 1.00 44.53 99 SER A CA 1
ATOM 739 C C . SER A 1 99 ? -0.175 5.768 33.052 1.00 44.53 99 SER A C 1
ATOM 741 O O . SER A 1 99 ? -0.203 6.095 34.241 1.00 44.53 99 SER A O 1
ATOM 743 N N . LYS A 1 100 ? -1.240 5.231 32.450 1.00 38.06 100 LYS A N 1
ATOM 744 C CA . LYS A 1 100 ? -2.403 4.768 33.207 1.00 38.06 100 LYS A CA 1
ATOM 745 C C . LYS A 1 100 ? -2.230 3.277 33.480 1.00 38.06 100 LYS A C 1
ATOM 747 O O . LYS A 1 100 ? -2.128 2.518 32.522 1.00 38.06 100 LYS A O 1
ATOM 752 N N . PRO A 1 101 ? -2.190 2.831 34.751 1.00 39.50 101 PRO A N 1
ATOM 753 C CA . PRO A 1 101 ? -2.363 1.416 35.019 1.00 39.50 101 PRO A CA 1
ATOM 754 C C . PRO A 1 101 ? -3.730 1.051 34.449 1.00 39.50 101 PRO A C 1
ATOM 756 O O . PRO A 1 101 ? -4.732 1.666 34.825 1.00 39.50 101 PRO A O 1
ATOM 759 N N . ASP A 1 102 ? -3.738 0.123 33.496 1.00 40.62 102 ASP A N 1
ATOM 760 C CA . ASP A 1 102 ? -4.947 -0.456 32.935 1.00 40.62 102 ASP A CA 1
ATOM 761 C C . ASP A 1 102 ? -5.801 -0.975 34.093 1.00 40.62 102 ASP A C 1
ATOM 763 O O . ASP A 1 102 ? -5.581 -2.056 34.640 1.00 40.62 102 ASP A O 1
ATOM 767 N N . ALA A 1 103 ? -6.776 -0.165 34.499 1.00 38.41 103 ALA A N 1
ATOM 768 C CA . ALA A 1 103 ? -7.950 -0.672 35.166 1.00 38.41 103 ALA A CA 1
ATOM 769 C C . ALA A 1 103 ? -8.610 -1.575 34.131 1.00 38.41 103 ALA A C 1
ATOM 771 O O . ALA A 1 103 ? -9.174 -1.060 33.169 1.00 38.41 103 ALA A O 1
ATOM 772 N N . GLU A 1 104 ? -8.419 -2.886 34.301 1.00 37.81 104 GLU A N 1
ATOM 773 C CA . GLU A 1 104 ? -9.055 -3.995 33.590 1.00 37.81 104 GLU A CA 1
ATOM 774 C C . GLU A 1 104 ? -10.267 -3.549 32.756 1.00 37.81 104 GLU A C 1
ATOM 776 O O . GLU A 1 104 ? -11.410 -3.596 33.210 1.00 37.81 104 GLU A O 1
ATOM 781 N N . GLN A 1 105 ? -10.030 -3.108 31.519 1.00 36.47 105 GLN A N 1
ATOM 782 C CA . GLN A 1 105 ? -11.098 -3.021 30.539 1.00 36.47 105 GLN A CA 1
ATOM 783 C C . GLN A 1 105 ? -11.079 -4.332 29.762 1.00 36.47 105 GLN A C 1
ATOM 785 O O . GLN A 1 105 ? -10.065 -4.682 29.152 1.00 36.47 105 GLN A O 1
ATOM 790 N N . PRO A 1 106 ? -12.165 -5.115 29.825 1.00 36.44 106 PRO A N 1
ATOM 791 C CA . PRO A 1 106 ? -12.176 -6.447 29.264 1.00 36.44 106 PRO A CA 1
ATOM 792 C C . PRO A 1 106 ? -12.003 -6.349 27.746 1.00 36.44 106 PRO A C 1
ATOM 794 O O . PRO A 1 106 ? -12.703 -5.598 27.064 1.00 36.44 106 PRO A O 1
ATOM 797 N N . ASN A 1 107 ? -11.093 -7.169 27.216 1.00 41.34 107 ASN A N 1
ATOM 798 C CA . ASN A 1 107 ? -10.800 -7.392 25.791 1.00 41.34 107 ASN A CA 1
ATOM 799 C C . ASN A 1 107 ? -12.027 -7.774 24.919 1.00 41.34 107 ASN A C 1
ATOM 801 O O . ASN A 1 107 ? -11.885 -8.133 23.752 1.00 41.34 107 ASN A O 1
ATOM 805 N N . THR A 1 108 ? -13.241 -7.710 25.463 1.00 41.81 108 THR A N 1
ATOM 806 C CA . THR A 1 108 ? -14.521 -7.954 24.799 1.00 41.81 108 THR A CA 1
ATOM 807 C C . THR A 1 108 ? -15.061 -6.724 24.061 1.00 41.81 108 THR A C 1
ATOM 809 O O . THR A 1 108 ? -15.723 -6.891 23.038 1.00 41.81 108 THR A O 1
ATOM 812 N N . LEU A 1 109 ? -14.741 -5.496 24.493 1.00 42.38 109 LEU A N 1
ATOM 813 C CA . LEU A 1 109 ? -15.236 -4.270 23.836 1.00 42.38 109 LEU A CA 1
ATOM 814 C C . LEU A 1 109 ? -14.477 -3.906 22.553 1.00 42.38 109 LEU A C 1
ATOM 816 O O . LEU A 1 109 ? -15.044 -3.273 21.671 1.00 42.38 109 LEU A O 1
ATOM 820 N N . LYS A 1 110 ? -13.236 -4.382 22.388 1.00 46.53 110 LYS A N 1
ATOM 821 C CA . LYS A 1 110 ? -12.411 -4.135 21.187 1.00 46.53 110 LYS A CA 1
ATOM 822 C C . LYS A 1 110 ? -12.982 -4.738 19.892 1.00 46.53 110 LYS A C 1
ATOM 824 O O . LYS A 1 110 ? -12.471 -4.450 18.8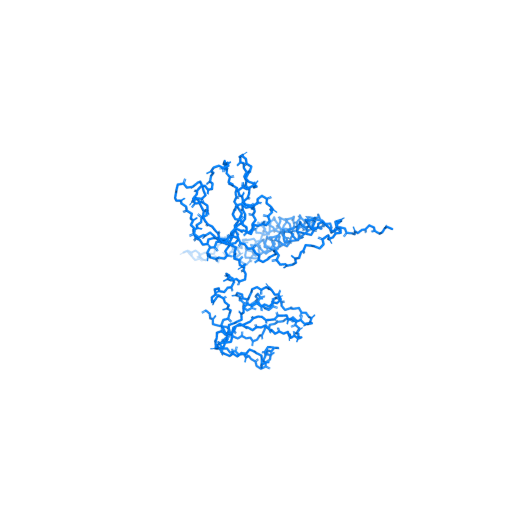20 1.00 46.53 110 LYS A O 1
ATOM 829 N N . ASN A 1 111 ? -14.007 -5.588 19.994 1.00 55.97 111 ASN A N 1
ATOM 830 C CA . ASN A 1 111 ? -14.619 -6.292 18.864 1.00 55.97 111 ASN A CA 1
ATOM 831 C C . ASN A 1 111 ? -16.112 -5.983 18.693 1.00 55.97 111 ASN A C 1
ATOM 833 O O . ASN A 1 111 ? -16.767 -6.690 17.934 1.00 55.97 111 ASN A O 1
ATOM 837 N N . SER A 1 112 ? -16.657 -5.000 19.411 1.00 62.44 112 SER A N 1
ATOM 838 C CA . SER A 1 112 ? -18.084 -4.664 19.362 1.00 62.44 112 SER A CA 1
ATOM 839 C C . SER A 1 112 ? -18.272 -3.366 18.580 1.00 62.44 112 SER A C 1
ATOM 841 O O . SER A 1 112 ? -17.582 -2.390 18.859 1.00 62.44 112 SER A O 1
ATOM 843 N N . ALA A 1 113 ? -19.170 -3.373 17.602 1.00 79.56 113 ALA A N 1
ATOM 844 C CA . ALA A 1 113 ? -19.562 -2.199 16.834 1.00 79.56 113 ALA A CA 1
ATOM 845 C C . ALA A 1 113 ? -21.088 -2.147 16.729 1.00 79.56 113 ALA A C 1
ATOM 847 O O . ALA A 1 113 ? -21.777 -3.153 16.890 1.00 79.56 113 ALA A O 1
ATOM 848 N N . LEU A 1 114 ? -21.634 -0.968 16.466 1.00 84.50 114 LEU A N 1
ATOM 849 C CA . LEU A 1 114 ? -23.067 -0.791 16.278 1.00 84.50 114 LEU A CA 1
ATOM 850 C C . LEU A 1 114 ? -23.390 -0.849 14.787 1.00 84.50 114 LEU A C 1
ATOM 852 O O . LEU A 1 114 ? -23.104 0.098 14.055 1.00 84.50 114 LEU A O 1
ATOM 856 N N . ARG A 1 115 ? -24.002 -1.944 14.336 1.00 83.19 115 ARG A N 1
ATOM 857 C CA . ARG A 1 115 ? -24.447 -2.093 12.950 1.00 83.19 115 ARG A CA 1
ATOM 858 C C . ARG A 1 115 ? -25.752 -1.344 12.737 1.00 83.19 115 ARG A C 1
ATOM 860 O O . ARG A 1 115 ? -26.734 -1.602 13.428 1.00 83.19 115 ARG A O 1
ATOM 867 N N . LEU A 1 116 ? -25.786 -0.453 11.756 1.00 83.94 116 LEU A N 1
ATOM 868 C CA . LEU A 1 116 ? -26.978 0.312 11.410 1.00 83.94 116 LEU A CA 1
ATOM 869 C C . LEU A 1 116 ? -27.965 -0.569 10.641 1.00 83.94 116 LEU A C 1
ATOM 871 O O . LEU A 1 116 ? -27.669 -1.037 9.548 1.00 83.94 116 LEU A O 1
ATOM 875 N N . THR A 1 117 ? -29.156 -0.791 11.187 1.00 81.69 117 THR A N 1
ATOM 876 C CA . THR A 1 117 ? -30.227 -1.560 10.529 1.00 81.69 117 THR A CA 1
ATOM 877 C C . THR A 1 117 ? -31.175 -0.665 9.737 1.00 81.69 117 THR A C 1
ATOM 879 O O . THR A 1 117 ? -31.822 -1.128 8.800 1.00 81.69 117 THR A O 1
ATOM 882 N N . SER A 1 118 ? -31.231 0.625 10.070 1.00 83.69 118 SER A N 1
ATOM 883 C CA . SER A 1 118 ? -32.008 1.620 9.337 1.00 83.69 118 SER A CA 1
ATOM 884 C C . SER A 1 118 ? -31.401 3.008 9.499 1.00 83.69 118 SER A C 1
ATOM 886 O O . SER A 1 118 ? -31.151 3.459 10.620 1.00 83.69 118 SER A O 1
ATOM 888 N N . VAL A 1 119 ? -31.218 3.706 8.377 1.00 84.81 119 VAL A N 1
ATOM 889 C CA . VAL A 1 119 ? -30.845 5.125 8.336 1.00 84.81 119 VAL A CA 1
ATOM 890 C C . VAL A 1 119 ? -31.907 5.877 7.525 1.00 84.81 119 VAL A C 1
ATOM 892 O O . VAL A 1 119 ? -31.931 5.768 6.298 1.00 84.81 119 VAL A O 1
ATOM 895 N N . PRO A 1 120 ? -32.816 6.636 8.166 1.00 83.06 120 PRO A N 1
ATOM 896 C CA . PRO A 1 120 ? -33.837 7.391 7.451 1.00 83.06 120 PRO A CA 1
ATOM 897 C C . PRO A 1 120 ? -33.212 8.459 6.553 1.00 83.06 120 PRO A C 1
ATOM 899 O O . PRO A 1 120 ? -32.351 9.217 6.999 1.00 83.06 120 PRO A O 1
ATOM 902 N N . ALA A 1 121 ? -33.725 8.615 5.329 1.00 81.31 121 ALA A N 1
ATOM 903 C CA . ALA A 1 121 ? -33.291 9.674 4.407 1.00 81.31 121 ALA A CA 1
ATOM 904 C C . ALA A 1 121 ? -33.503 11.098 4.966 1.00 81.31 121 ALA A C 1
ATOM 906 O O . ALA A 1 121 ? -32.891 12.058 4.509 1.00 81.31 121 ALA A O 1
ATOM 907 N N . THR A 1 122 ? -34.376 11.246 5.965 1.00 78.38 122 THR A N 1
ATOM 908 C CA . THR A 1 122 ? -34.625 12.509 6.669 1.00 78.38 122 THR A CA 1
ATOM 909 C C . THR A 1 122 ? -33.587 12.817 7.752 1.00 78.38 122 THR A C 1
ATOM 911 O O . THR A 1 122 ? -33.584 13.930 8.274 1.00 78.38 122 THR A O 1
ATOM 914 N N . SER A 1 123 ? -32.723 11.865 8.122 1.00 79.12 123 SER A N 1
ATOM 915 C CA . SER A 1 123 ? -31.653 12.096 9.095 1.00 79.12 123 SER A CA 1
ATOM 916 C C . SER A 1 123 ? -30.479 12.832 8.450 1.00 79.12 123 SER A C 1
ATOM 918 O O . SER A 1 123 ? -30.106 12.559 7.307 1.00 79.12 123 SER A O 1
ATOM 920 N N . SER A 1 124 ? -29.831 13.713 9.218 1.00 76.44 124 SER A N 1
ATOM 921 C CA . SER A 1 124 ? -28.578 14.366 8.821 1.00 76.44 124 SER A CA 1
ATOM 922 C C . SER A 1 124 ? -27.443 13.376 8.547 1.00 76.44 124 SER A C 1
ATOM 924 O O . SER A 1 124 ? -26.501 13.725 7.844 1.00 76.44 124 SER A O 1
ATOM 926 N N . LEU A 1 125 ? -27.545 12.149 9.065 1.00 80.31 125 LEU A N 1
ATOM 927 C CA . LEU A 1 125 ? -26.542 11.103 8.886 1.00 80.31 125 LEU A CA 1
ATOM 928 C C . LEU A 1 125 ? -26.651 10.347 7.572 1.00 80.31 125 LEU A C 1
ATOM 930 O O . LEU A 1 125 ? -25.668 9.747 7.166 1.00 80.31 125 LEU A O 1
ATOM 934 N N . SER A 1 126 ? -27.792 10.406 6.883 1.00 82.50 126 SER A N 1
ATOM 935 C CA . SER A 1 126 ? -27.997 9.699 5.607 1.00 82.50 126 SER A CA 1
ATOM 936 C C . SER A 1 126 ? -27.041 10.135 4.488 1.00 82.50 126 SER A C 1
ATOM 938 O O . SER A 1 126 ? -26.947 9.471 3.461 1.00 82.50 126 SER A O 1
ATOM 940 N N . LYS A 1 127 ? -26.333 11.256 4.674 1.00 83.19 127 LYS A N 1
ATOM 941 C CA . LYS A 1 127 ? -25.298 11.743 3.751 1.00 83.19 127 LYS A CA 1
ATOM 942 C C . LYS A 1 127 ? -23.952 11.037 3.920 1.00 83.19 127 LYS A C 1
ATOM 944 O O . LYS A 1 127 ? -23.173 11.029 2.974 1.00 83.19 127 LYS A O 1
ATOM 949 N N . THR A 1 128 ? -23.693 10.496 5.107 1.00 84.75 128 THR A N 1
ATOM 950 C CA . THR A 1 128 ? -22.400 9.913 5.494 1.00 84.75 128 THR A CA 1
ATOM 951 C C . THR A 1 128 ? -22.524 8.416 5.761 1.00 84.75 128 THR A C 1
ATOM 953 O O . THR A 1 128 ? -21.648 7.654 5.374 1.00 84.75 128 THR A O 1
ATOM 956 N N . LEU A 1 129 ? -23.614 7.995 6.405 1.00 87.19 129 LEU A N 1
ATOM 957 C CA . LEU A 1 129 ? -23.859 6.624 6.833 1.00 87.19 129 LEU A CA 1
ATOM 958 C C . LEU A 1 129 ? -24.948 5.980 5.984 1.00 87.19 129 LEU A C 1
ATOM 960 O O . LEU A 1 129 ? -25.991 6.581 5.710 1.00 87.19 129 LEU A O 1
ATOM 964 N N . SER A 1 130 ? -24.722 4.721 5.645 1.00 85.12 130 SER A N 1
ATOM 965 C CA . SER A 1 130 ? -25.656 3.856 4.942 1.00 85.12 130 SER A CA 1
ATOM 966 C C . SER A 1 130 ? -26.183 2.751 5.852 1.00 85.12 130 SER A C 1
ATOM 968 O O . SER A 1 130 ? -25.635 2.440 6.910 1.00 85.12 130 SER A O 1
ATOM 970 N N . THR A 1 131 ? -27.291 2.136 5.436 1.00 83.75 131 THR A N 1
ATOM 971 C CA . THR A 1 131 ? -27.799 0.945 6.125 1.00 83.75 131 THR A CA 1
ATOM 972 C C . THR A 1 131 ? -26.786 -0.189 5.992 1.00 83.75 131 THR A C 1
ATOM 974 O O . THR A 1 131 ? -26.364 -0.522 4.889 1.00 83.75 131 THR A O 1
ATOM 977 N N . GLY A 1 132 ? -26.432 -0.785 7.125 1.00 74.44 132 GLY A N 1
ATOM 978 C CA . GLY A 1 132 ? -25.471 -1.868 7.276 1.00 74.44 132 GLY A CA 1
ATOM 979 C C . GLY A 1 132 ? -24.041 -1.427 7.594 1.00 74.44 132 GLY A C 1
ATOM 980 O O . GLY A 1 132 ? -23.250 -2.291 7.966 1.00 74.44 132 GLY A O 1
ATOM 981 N N . ASP A 1 133 ? -23.737 -0.125 7.557 1.00 83.62 133 ASP A N 1
ATOM 982 C CA . ASP A 1 133 ? -22.474 0.400 8.087 1.00 83.62 133 ASP A CA 1
ATOM 983 C C . ASP A 1 133 ? -22.380 0.149 9.599 1.00 83.62 133 ASP A C 1
ATOM 985 O O . ASP A 1 133 ? -23.390 0.103 10.312 1.00 83.62 133 ASP A O 1
ATOM 989 N N . MET A 1 134 ? -21.157 -0.009 10.103 1.00 82.56 134 MET A N 1
ATOM 990 C CA . MET A 1 134 ? -20.905 -0.284 11.516 1.00 82.56 134 MET A CA 1
ATOM 991 C C . MET A 1 134 ? -20.190 0.876 12.183 1.00 82.56 134 MET A C 1
ATOM 993 O O . MET A 1 134 ? -19.048 1.177 11.857 1.00 82.56 134 MET A O 1
ATOM 997 N N . ILE A 1 135 ? -20.826 1.490 13.171 1.00 87.81 135 ILE A N 1
ATOM 998 C CA . ILE A 1 135 ? -20.212 2.547 13.966 1.00 87.81 135 ILE A CA 1
ATOM 999 C C . ILE A 1 135 ? -19.276 1.900 14.984 1.00 87.81 135 ILE A C 1
ATOM 1001 O O . ILE A 1 135 ? -19.707 1.125 15.838 1.00 87.81 135 ILE A O 1
ATOM 1005 N N . ILE A 1 136 ? -17.994 2.237 14.885 1.00 84.69 136 ILE A N 1
ATOM 1006 C CA . ILE A 1 136 ? -16.933 1.722 15.752 1.00 84.69 136 ILE A CA 1
ATOM 1007 C C . ILE A 1 136 ? -16.742 2.676 16.925 1.00 84.69 136 ILE A C 1
ATOM 1009 O O . ILE A 1 136 ? -16.780 2.264 18.085 1.00 84.69 136 ILE A O 1
ATOM 1013 N N . THR A 1 137 ? -16.560 3.965 16.623 1.00 86.00 137 THR A N 1
ATOM 1014 C CA . THR A 1 137 ? -16.402 5.000 17.644 1.00 86.00 137 THR A CA 1
ATOM 1015 C C . THR A 1 137 ? -17.235 6.235 17.338 1.00 86.00 137 THR A C 1
ATOM 1017 O O . THR A 1 137 ? -17.504 6.571 16.185 1.00 86.00 137 THR A O 1
ATOM 1020 N N . PHE A 1 138 ? -17.636 6.921 18.401 1.00 86.44 138 PHE A N 1
ATOM 1021 C CA . PHE A 1 138 ? -18.308 8.207 18.352 1.00 86.44 138 PHE A CA 1
ATOM 1022 C C . PHE A 1 138 ? -17.650 9.130 19.377 1.00 86.44 138 PHE A C 1
ATOM 1024 O O . PHE A 1 138 ? -17.505 8.773 20.549 1.00 86.44 138 PHE A O 1
ATOM 1031 N N . ASN A 1 139 ? -17.182 10.291 18.921 1.00 85.19 139 ASN A N 1
ATOM 1032 C CA . ASN A 1 139 ? -16.363 11.237 19.681 1.00 85.19 139 ASN A CA 1
ATOM 1033 C C . ASN A 1 139 ? -15.155 10.569 20.369 1.00 85.19 139 ASN A C 1
ATOM 1035 O O . ASN A 1 139 ? -14.826 10.865 21.518 1.00 85.19 139 ASN A O 1
ATOM 1039 N N . GLY A 1 140 ? -14.508 9.634 19.662 1.00 76.88 140 GLY A N 1
ATOM 1040 C CA . GLY A 1 140 ? -13.331 8.900 20.139 1.00 76.88 140 GLY A CA 1
ATOM 1041 C C . GLY A 1 140 ? -13.625 7.805 21.170 1.00 76.88 140 GLY A C 1
ATOM 1042 O O . GLY A 1 140 ? -12.687 7.205 21.691 1.00 76.88 140 GLY A O 1
ATOM 1043 N N . GLN A 1 141 ? -14.897 7.527 21.474 1.00 80.19 141 GLN A N 1
ATOM 1044 C CA . GLN A 1 141 ? -15.296 6.460 22.394 1.00 80.19 141 GLN A CA 1
ATOM 1045 C C . GLN A 1 141 ? -15.988 5.307 21.657 1.00 80.19 141 GLN A C 1
ATOM 1047 O O . GLN A 1 141 ? -16.774 5.566 20.746 1.00 80.19 141 GLN A O 1
ATOM 1052 N N . PRO A 1 142 ? -15.741 4.043 22.046 1.00 80.19 142 PRO A N 1
ATOM 1053 C CA . PRO A 1 142 ? -16.337 2.885 21.390 1.00 80.19 142 PRO A CA 1
ATOM 1054 C C . PRO A 1 142 ? -17.856 2.853 21.567 1.00 80.19 142 PRO A C 1
ATOM 1056 O O . PRO A 1 142 ? -18.386 3.294 22.594 1.00 80.19 142 PRO A O 1
ATOM 1059 N N . VAL A 1 143 ? -18.545 2.324 20.560 1.00 82.38 143 VAL A N 1
ATOM 1060 C CA . VAL A 1 143 ? -20.008 2.277 20.503 1.00 82.38 143 VAL A CA 1
ATOM 1061 C C . VAL A 1 143 ? -20.487 0.832 20.461 1.00 82.38 143 VAL A C 1
ATOM 1063 O O . VAL A 1 143 ? -20.071 0.045 19.617 1.00 82.38 143 VAL A O 1
ATOM 1066 N N . THR A 1 144 ? -21.411 0.501 21.358 1.00 73.44 144 THR A N 1
ATOM 1067 C CA . THR A 1 144 ? -22.102 -0.794 21.415 1.00 73.44 144 THR A CA 1
ATOM 1068 C C . THR A 1 144 ? -23.621 -0.664 21.374 1.00 73.44 144 THR A C 1
ATOM 1070 O O . THR A 1 144 ? -24.305 -1.605 20.989 1.00 73.44 144 THR A O 1
ATOM 1073 N N . SER A 1 145 ? -24.162 0.501 21.732 1.00 74.62 145 SER A N 1
ATOM 1074 C CA . SER A 1 145 ? -25.593 0.792 21.737 1.00 74.62 145 SER A CA 1
ATOM 1075 C C . SER A 1 145 ? -25.869 2.178 21.168 1.00 74.62 145 SER A C 1
ATOM 1077 O O . SER A 1 145 ? -25.207 3.152 21.518 1.00 74.62 145 SER A O 1
ATOM 1079 N N . LEU A 1 146 ? -26.892 2.291 20.321 1.00 75.12 146 LEU A N 1
ATOM 1080 C CA . LEU A 1 146 ? -27.294 3.578 19.758 1.00 75.12 146 LEU A CA 1
ATOM 1081 C C . LEU A 1 146 ? -27.748 4.558 20.850 1.00 75.12 146 LEU A C 1
ATOM 1083 O O . LEU A 1 146 ? -27.357 5.721 20.840 1.00 75.12 146 LEU A O 1
ATOM 1087 N N . GLU A 1 147 ? -28.553 4.086 21.798 1.00 70.00 147 GLU A N 1
ATOM 1088 C CA . GLU A 1 147 ? -29.175 4.935 22.817 1.00 70.00 147 GLU A CA 1
ATOM 1089 C C . GLU A 1 147 ? -28.150 5.385 23.868 1.00 70.00 147 GLU A C 1
ATOM 1091 O O . GLU A 1 147 ? -27.962 6.580 24.075 1.00 70.00 147 GLU A O 1
ATOM 1096 N N . ASN A 1 148 ? -27.398 4.440 24.437 1.00 68.00 148 ASN A N 1
ATOM 1097 C CA . ASN A 1 148 ? -26.496 4.724 25.559 1.00 68.00 148 ASN A CA 1
ATOM 1098 C C . ASN A 1 148 ? -25.116 5.255 25.130 1.00 68.00 148 ASN A C 1
ATOM 1100 O O . ASN A 1 148 ? -24.439 5.914 25.917 1.00 68.00 148 ASN A O 1
ATOM 1104 N N . ASP A 1 149 ? -24.656 4.945 23.910 1.00 75.75 149 ASP A N 1
ATOM 1105 C CA . ASP A 1 149 ? -23.301 5.311 23.476 1.00 75.75 149 ASP A CA 1
ATOM 1106 C C . ASP A 1 149 ? -23.281 6.397 22.402 1.00 75.75 149 ASP A C 1
ATOM 1108 O O . ASP A 1 149 ? -22.306 7.141 22.327 1.00 75.75 149 ASP A O 1
ATOM 1112 N N . VAL A 1 150 ? -24.322 6.508 21.572 1.00 74.38 150 VAL A N 1
ATOM 1113 C CA . VAL A 1 150 ? -24.365 7.530 20.519 1.00 74.38 150 VAL A CA 1
ATOM 1114 C C . VAL A 1 150 ? -25.210 8.711 20.963 1.00 74.38 150 VAL A C 1
ATOM 1116 O O . VAL A 1 150 ? -24.675 9.808 21.089 1.00 74.38 150 VAL A O 1
ATOM 1119 N N . VAL A 1 151 ? -26.496 8.503 21.266 1.00 78.00 151 VAL A N 1
ATOM 1120 C CA . VAL A 1 151 ? -27.432 9.594 21.594 1.00 78.00 151 VAL A CA 1
ATOM 1121 C C . VAL A 1 151 ? -26.973 10.391 22.818 1.00 78.00 151 VAL A C 1
ATOM 1123 O O . VAL A 1 151 ? -26.950 11.624 22.769 1.00 78.00 151 VAL A O 1
ATOM 1126 N N . ASP A 1 152 ? -26.517 9.709 23.868 1.00 77.75 152 ASP A N 1
ATOM 1127 C CA . ASP A 1 152 ? -26.022 10.349 25.093 1.00 77.75 152 ASP A CA 1
ATOM 1128 C C . ASP A 1 152 ? -24.718 11.142 24.900 1.00 77.75 152 ASP A C 1
ATOM 1130 O O . ASP A 1 152 ? -24.430 12.067 25.665 1.00 77.75 152 ASP A O 1
ATOM 1134 N N . ARG A 1 153 ? -23.934 10.819 23.863 1.00 79.88 153 ARG A N 1
ATOM 1135 C CA . ARG A 1 153 ? -22.629 11.442 23.583 1.00 79.88 153 ARG A CA 1
ATOM 1136 C C . ARG A 1 153 ? -22.682 12.523 22.508 1.00 79.88 153 ARG A C 1
ATOM 1138 O O . ARG A 1 153 ? -21.646 13.127 22.223 1.00 79.88 153 ARG A O 1
ATOM 1145 N N . ILE A 1 154 ? -23.852 12.791 21.923 1.00 81.62 154 ILE A N 1
ATOM 1146 C CA . ILE A 1 154 ? -24.021 13.885 20.961 1.00 81.62 154 ILE A CA 1
ATOM 1147 C C . ILE A 1 154 ? -23.782 15.218 21.666 1.00 81.62 154 ILE A C 1
ATOM 1149 O O . ILE A 1 154 ? -24.523 15.621 22.569 1.00 81.62 154 ILE A O 1
ATOM 1153 N N . VAL A 1 155 ? -22.782 15.944 21.180 1.00 79.81 155 VAL A N 1
ATOM 1154 C CA . VAL A 1 155 ? -22.570 17.348 21.512 1.00 79.81 155 VAL A CA 1
ATOM 1155 C C . VAL A 1 155 ? -23.241 18.192 20.433 1.00 79.81 155 VAL A C 1
ATOM 1157 O O . VAL A 1 155 ? -23.140 17.893 19.246 1.00 79.81 155 VAL A O 1
ATOM 1160 N N . THR A 1 156 ? -23.953 19.251 20.818 1.00 76.06 156 THR A N 1
ATOM 1161 C CA . THR A 1 156 ? -24.502 20.195 19.837 1.00 76.06 156 THR A CA 1
ATOM 1162 C C . THR A 1 156 ? -23.350 20.889 19.112 1.00 76.06 156 THR A C 1
ATOM 1164 O O . THR A 1 156 ? -22.603 21.640 19.737 1.00 76.06 156 THR A O 1
ATOM 1167 N N . GLY A 1 157 ? -23.215 20.652 17.807 1.00 79.94 157 GLY A N 1
ATOM 1168 C CA . GLY A 1 157 ? -22.087 21.128 17.007 1.00 79.94 157 GLY A CA 1
ATOM 1169 C C . GLY A 1 157 ? -21.343 19.983 16.328 1.00 79.94 157 GLY A C 1
ATOM 1170 O O . GLY A 1 157 ? -21.965 19.046 15.832 1.00 79.94 157 GLY A O 1
ATOM 1171 N N . GLU A 1 158 ? -20.020 20.084 16.261 1.00 84.00 158 GLU A N 1
ATOM 1172 C CA . GLU A 1 158 ? -19.163 19.116 15.577 1.00 84.00 158 GLU A CA 1
ATOM 1173 C C . GLU A 1 158 ? -18.966 17.849 16.422 1.00 84.00 158 GLU A C 1
ATOM 1175 O O . GLU A 1 158 ? -18.625 17.917 17.602 1.00 84.00 158 GLU A O 1
ATOM 1180 N N . ASN A 1 159 ? -19.193 16.691 15.809 1.00 85.00 159 ASN A N 1
ATOM 1181 C CA . ASN A 1 159 ? -18.972 15.372 16.388 1.00 85.00 159 ASN A CA 1
ATOM 1182 C C . ASN A 1 159 ? -18.142 14.544 15.409 1.00 85.00 159 ASN A C 1
ATOM 1184 O O . ASN A 1 159 ? -18.333 14.648 14.201 1.00 85.00 159 ASN A O 1
ATOM 1188 N N . SER A 1 160 ? -17.256 13.699 15.919 1.00 86.06 160 SER A N 1
ATOM 1189 C CA . SER A 1 160 ? -16.467 12.776 15.102 1.00 86.06 160 SER A CA 1
ATOM 1190 C C . SER A 1 160 ? -17.080 11.384 15.157 1.00 86.06 160 SER A C 1
ATOM 1192 O O . SER A 1 160 ? -17.423 10.900 16.237 1.00 86.06 160 SER A O 1
ATOM 1194 N N . ILE A 1 161 ? -17.217 10.733 14.008 1.00 89.00 161 ILE A N 1
ATOM 1195 C CA . ILE A 1 161 ? -17.668 9.348 13.919 1.00 89.00 161 ILE A CA 1
ATOM 1196 C C . ILE A 1 161 ? -16.656 8.527 13.133 1.00 89.00 161 ILE A C 1
ATOM 1198 O O . ILE A 1 161 ? -16.230 8.932 12.056 1.00 89.00 161 ILE A O 1
ATOM 1202 N N . THR A 1 162 ? -16.310 7.353 13.652 1.00 86.00 162 THR A N 1
ATOM 1203 C CA . THR A 1 162 ? -15.537 6.348 12.919 1.00 86.00 162 THR A CA 1
ATOM 1204 C C . THR A 1 162 ? -16.423 5.143 12.672 1.00 86.00 162 THR A C 1
ATOM 1206 O O . THR A 1 162 ? -16.999 4.586 13.613 1.00 86.00 162 THR A O 1
ATOM 1209 N N . PHE A 1 163 ? -16.532 4.734 11.416 1.00 87.94 163 PHE A N 1
ATOM 1210 C CA . PHE A 1 163 ? -17.385 3.636 10.995 1.00 87.94 163 PHE A CA 1
ATOM 1211 C C . PHE A 1 163 ? -16.715 2.785 9.918 1.00 87.94 163 PHE A C 1
ATOM 1213 O O . PHE A 1 163 ? -15.844 3.248 9.184 1.00 87.94 163 PHE A O 1
ATOM 1220 N N . LEU A 1 164 ? -17.131 1.526 9.841 1.00 80.88 164 LEU A N 1
ATOM 1221 C CA . LEU A 1 164 ? -16.777 0.610 8.770 1.00 80.88 164 LEU A CA 1
ATOM 1222 C C . LEU A 1 164 ? -17.888 0.627 7.724 1.00 80.88 164 LEU A C 1
ATOM 1224 O O . LEU A 1 164 ? -19.058 0.439 8.074 1.00 80.88 164 LEU A O 1
ATOM 1228 N N . THR A 1 165 ? -17.527 0.835 6.462 1.00 80.94 165 THR A N 1
ATOM 1229 C CA . THR A 1 165 ? -18.474 0.712 5.351 1.00 80.94 165 THR A CA 1
ATOM 1230 C C . THR A 1 165 ? -18.832 -0.753 5.096 1.00 80.94 165 THR A C 1
ATOM 1232 O O . THR A 1 165 ? -18.106 -1.670 5.490 1.00 80.94 165 THR A O 1
ATOM 1235 N N . LEU A 1 166 ? -19.913 -0.982 4.347 1.00 69.50 166 LEU A N 1
ATOM 1236 C CA . LEU A 1 166 ? -20.247 -2.302 3.792 1.00 69.50 166 LEU A CA 1
ATOM 1237 C C . LEU A 1 166 ? -19.114 -2.949 2.969 1.00 69.50 166 LEU A C 1
ATOM 1239 O O . LEU A 1 166 ? -19.134 -4.160 2.774 1.00 69.50 166 LEU A O 1
ATOM 1243 N N . GLU A 1 167 ? -18.160 -2.159 2.473 1.00 67.81 167 GLU A N 1
ATOM 1244 C CA . GLU A 1 167 ? -17.002 -2.613 1.689 1.00 67.81 167 GLU A CA 1
ATOM 1245 C C . GLU A 1 167 ? -15.787 -2.946 2.576 1.00 67.81 167 GLU A C 1
ATOM 1247 O O . GLU A 1 167 ? -14.731 -3.315 2.072 1.00 67.81 167 GLU A O 1
ATOM 1252 N N . GLY A 1 168 ? -15.914 -2.806 3.901 1.00 62.41 168 GLY A N 1
ATOM 1253 C CA . GLY A 1 168 ? -14.829 -3.065 4.848 1.00 62.41 168 GLY A CA 1
ATOM 1254 C C . GLY A 1 168 ? -13.805 -1.930 4.955 1.00 62.41 168 GLY A C 1
ATOM 1255 O O . GLY A 1 168 ? -12.748 -2.120 5.555 1.00 62.41 168 GLY A O 1
ATOM 1256 N N . GLU A 1 169 ? -14.099 -0.752 4.400 1.00 72.69 169 GLU A N 1
ATOM 1257 C CA . GLU A 1 169 ? -13.242 0.428 4.514 1.00 72.69 169 GLU A CA 1
ATOM 1258 C C . GLU A 1 169 ? -13.557 1.179 5.815 1.00 72.69 169 GLU A C 1
ATOM 1260 O O . GLU A 1 169 ? -14.711 1.513 6.092 1.00 72.69 169 GLU A O 1
ATOM 1265 N N . GLU A 1 170 ? -12.533 1.467 6.618 1.00 79.94 170 GLU A N 1
ATOM 1266 C CA . GLU A 1 170 ? -12.682 2.292 7.818 1.00 79.94 170 GLU A CA 1
ATOM 1267 C C . GLU A 1 170 ? -12.641 3.774 7.438 1.00 79.94 170 GLU A C 1
ATOM 1269 O O . GLU A 1 170 ? -11.651 4.265 6.889 1.00 79.94 170 GLU A O 1
ATOM 1274 N N . LYS A 1 171 ? -13.717 4.500 7.749 1.00 85.44 171 LYS A N 1
ATOM 1275 C CA . LYS A 1 171 ? -13.836 5.941 7.515 1.00 85.44 171 LYS A CA 1
ATOM 1276 C C . LYS A 1 171 ? -14.051 6.677 8.819 1.00 85.44 171 LYS A C 1
ATOM 1278 O O . LYS A 1 171 ? -14.763 6.218 9.706 1.00 85.44 171 LYS A O 1
ATOM 1283 N N . THR A 1 172 ? -13.441 7.853 8.909 1.00 87.75 172 THR A N 1
ATOM 1284 C CA . THR A 1 172 ? -13.719 8.824 9.965 1.00 87.75 172 THR A CA 1
ATOM 1285 C C . THR A 1 172 ? -14.246 10.090 9.318 1.00 87.75 172 THR A C 1
ATOM 1287 O O . THR A 1 172 ? -13.615 10.608 8.399 1.00 87.75 172 THR A O 1
ATOM 1290 N N . ASP A 1 173 ? -15.391 10.571 9.790 1.00 88.44 173 ASP A N 1
ATOM 1291 C CA . ASP A 1 173 ? -16.031 11.780 9.278 1.00 88.44 173 ASP A CA 1
ATOM 1292 C C . ASP A 1 173 ? -16.448 12.703 10.428 1.00 88.44 173 ASP A C 1
ATOM 1294 O O . ASP A 1 173 ? -16.696 12.254 11.554 1.00 88.44 173 ASP A O 1
ATOM 1298 N N . THR A 1 174 ? -16.522 14.003 10.146 1.00 86.75 174 THR A N 1
ATOM 1299 C CA . THR A 1 174 ? -17.003 15.010 11.093 1.00 86.75 174 THR A CA 1
ATOM 1300 C C . THR A 1 174 ? -18.408 15.467 10.732 1.00 86.75 174 THR A C 1
ATOM 1302 O O . THR A 1 174 ? -18.708 15.935 9.636 1.00 86.75 174 THR A O 1
ATOM 1305 N N . LEU A 1 175 ? -19.305 15.337 11.702 1.00 84.38 175 LEU A N 1
ATOM 1306 C CA . LEU A 1 175 ? -20.727 15.577 11.554 1.00 84.38 175 LEU A CA 1
ATOM 1307 C C . LEU A 1 175 ? -21.155 16.748 12.429 1.00 84.38 175 LEU A C 1
ATOM 1309 O O . LEU A 1 175 ? -20.976 16.735 13.647 1.00 84.38 175 LEU A O 1
ATOM 1313 N N . PHE A 1 176 ? -21.809 17.734 11.822 1.00 82.31 176 PHE A N 1
ATOM 1314 C CA . PHE A 1 176 ? -22.509 18.774 12.570 1.00 82.31 176 PHE A CA 1
ATOM 1315 C C . PHE A 1 176 ? -23.901 18.278 12.964 1.00 82.31 176 PHE A C 1
ATOM 1317 O O . PHE A 1 176 ? -24.789 18.149 12.119 1.00 82.31 176 PHE A O 1
ATOM 1324 N N . LEU A 1 177 ? -24.085 17.982 14.250 1.00 81.06 177 LEU A N 1
ATOM 1325 C CA . LEU A 1 177 ? -25.284 17.344 14.785 1.00 81.06 177 LEU A CA 1
ATOM 1326 C C . LEU A 1 177 ? -25.952 18.192 15.867 1.00 81.06 177 LEU A C 1
ATOM 1328 O O . LEU A 1 177 ? -25.324 18.975 16.581 1.00 81.06 177 LEU A O 1
ATOM 1332 N N . ASN A 1 178 ? -27.260 17.994 16.000 1.00 75.12 178 ASN A N 1
ATOM 1333 C CA . ASN A 1 178 ? -28.051 18.417 17.148 1.00 75.12 178 ASN A CA 1
ATOM 1334 C C . ASN A 1 178 ? -28.561 17.155 17.870 1.00 75.12 178 ASN A C 1
ATOM 1336 O O . ASN A 1 178 ? -28.628 16.083 17.271 1.00 75.12 178 ASN A O 1
ATOM 1340 N N . ARG A 1 179 ? -28.974 17.257 19.137 1.00 67.38 179 ARG A N 1
ATOM 1341 C CA . ARG A 1 179 ? -29.495 16.122 19.927 1.00 67.38 179 ARG A CA 1
ATOM 1342 C C . ARG A 1 179 ? -30.656 15.368 19.264 1.00 67.38 179 ARG A C 1
ATOM 1344 O O . ARG A 1 179 ? -30.897 14.217 19.595 1.00 67.38 179 ARG A O 1
ATOM 1351 N N . THR A 1 180 ? -31.369 15.985 18.323 1.00 68.56 180 THR A N 1
ATOM 1352 C CA . THR A 1 180 ? -32.487 15.370 17.586 1.00 68.56 180 THR A CA 1
ATOM 1353 C C . THR A 1 180 ? -32.085 14.707 16.260 1.00 68.56 180 THR A C 1
ATOM 1355 O O . THR A 1 180 ? -32.933 14.113 15.597 1.00 68.56 180 THR A O 1
ATOM 1358 N N . SER A 1 181 ? -30.810 14.769 15.861 1.00 68.56 181 SER A N 1
ATOM 1359 C CA . SER A 1 181 ? -30.318 14.316 14.548 1.00 68.56 181 SER A CA 1
ATOM 1360 C C . SER A 1 181 ? -30.423 12.803 14.295 1.00 68.56 181 SER A C 1
ATOM 1362 O O . SER A 1 181 ? -30.433 12.375 13.139 1.00 68.56 181 SER A O 1
ATOM 1364 N N . PHE A 1 182 ? -30.532 11.994 15.352 1.00 67.88 182 PHE A N 1
ATOM 1365 C CA . PHE A 1 182 ? -30.608 10.527 15.275 1.00 67.88 182 PHE A CA 1
ATOM 1366 C C . PHE A 1 182 ? -32.038 9.971 15.295 1.00 67.88 182 PHE A C 1
ATOM 1368 O O . PHE A 1 182 ? -32.243 8.771 15.470 1.00 67.88 182 PHE A O 1
ATOM 1375 N N . HIS A 1 183 ? -33.052 10.821 15.110 1.00 68.88 183 HIS A N 1
ATOM 1376 C CA . HIS A 1 183 ? -34.436 10.365 15.124 1.00 68.88 183 HIS A CA 1
ATOM 1377 C C . HIS A 1 183 ? -34.706 9.319 14.026 1.00 68.88 183 HIS A C 1
ATOM 1379 O O . HIS A 1 183 ? -34.485 9.573 12.842 1.00 68.88 183 HIS A O 1
ATOM 1385 N N . GLY A 1 184 ? -35.197 8.145 14.434 1.00 65.12 184 GLY A N 1
ATOM 1386 C CA . GLY A 1 184 ? -35.563 7.047 13.535 1.00 65.12 184 GLY A CA 1
ATOM 1387 C C . GLY A 1 184 ? -34.402 6.172 13.051 1.00 65.12 184 GLY A C 1
ATOM 1388 O O . GLY A 1 184 ? -34.648 5.245 12.282 1.00 65.12 184 GLY A O 1
ATOM 1389 N N . ILE A 1 185 ? -33.165 6.433 13.485 1.00 76.06 185 ILE A N 1
ATOM 1390 C CA . ILE A 1 185 ? -32.039 5.527 13.233 1.00 76.06 185 ILE A CA 1
ATOM 1391 C C . ILE A 1 185 ? -32.184 4.303 14.128 1.00 76.06 185 ILE A C 1
ATOM 1393 O O . ILE A 1 185 ? -32.545 4.420 15.298 1.00 76.06 185 ILE A O 1
ATOM 1397 N N . GLN A 1 186 ? -31.909 3.131 13.568 1.00 78.19 186 GLN A N 1
ATOM 1398 C CA . GLN A 1 186 ? -31.885 1.876 14.307 1.00 78.19 186 GLN A CA 1
ATOM 1399 C C . GLN A 1 186 ? -30.540 1.200 14.087 1.00 78.19 186 GLN A C 1
ATOM 1401 O O . GLN A 1 186 ? -29.976 1.250 12.991 1.00 78.19 186 GLN A O 1
ATOM 1406 N N . GLY A 1 187 ? -30.025 0.582 15.142 1.00 76.88 187 GLY A N 1
ATOM 1407 C CA . GLY A 1 187 ? -28.813 -0.207 15.074 1.00 76.88 187 GLY A CA 1
ATOM 1408 C C . GLY A 1 187 ? -28.774 -1.246 16.177 1.00 76.88 187 GLY A C 1
ATOM 1409 O O . GLY A 1 187 ? -29.392 -1.076 17.229 1.00 76.88 187 GLY A O 1
ATOM 1410 N N . GLU A 1 188 ? -28.054 -2.323 15.915 1.00 77.69 188 GLU A N 1
ATOM 1411 C CA . GLU A 1 188 ? -27.899 -3.453 16.821 1.00 77.69 188 GLU A CA 1
ATOM 1412 C C . GLU A 1 188 ? -26.415 -3.675 17.103 1.00 77.69 188 GLU A C 1
ATOM 1414 O O . GLU A 1 188 ? -25.558 -3.416 16.253 1.00 77.69 188 GLU A O 1
ATOM 1419 N N . ALA A 1 189 ? -26.104 -4.122 18.319 1.00 75.50 189 ALA A N 1
ATOM 1420 C CA . ALA A 1 189 ? -24.746 -4.501 18.671 1.00 75.50 189 ALA A CA 1
ATOM 1421 C C . ALA A 1 189 ? -24.335 -5.709 17.821 1.00 75.50 189 ALA A C 1
ATOM 1423 O O . ALA A 1 189 ? -24.956 -6.769 17.907 1.00 75.50 189 ALA A O 1
ATOM 1424 N N . ASP A 1 190 ? -23.280 -5.558 17.031 1.00 65.06 190 ASP A N 1
ATOM 1425 C CA . ASP A 1 190 ? -22.703 -6.627 16.227 1.00 65.06 190 ASP A CA 1
ATOM 1426 C C . ASP A 1 190 ? -21.212 -6.760 16.549 1.00 65.06 190 ASP A C 1
ATOM 1428 O O . ASP A 1 190 ? -20.556 -5.844 17.058 1.00 65.06 190 ASP A O 1
ATOM 1432 N N . GLN A 1 191 ? -20.659 -7.937 16.288 1.00 61.47 191 GLN A N 1
ATOM 1433 C CA . GLN A 1 191 ? -19.228 -8.142 16.425 1.00 61.47 191 GLN A CA 1
ATOM 1434 C C . GLN A 1 191 ? -18.541 -7.758 15.117 1.00 61.47 191 GLN A C 1
ATOM 1436 O O . GLN A 1 191 ? -18.879 -8.285 14.063 1.00 61.47 191 GLN A O 1
ATOM 1441 N N . LEU A 1 192 ? -17.476 -6.954 15.186 1.00 54.34 192 LEU A N 1
ATOM 1442 C CA . LEU A 1 192 ? -16.600 -6.645 14.041 1.00 54.34 192 LEU A CA 1
ATOM 1443 C C . LEU A 1 192 ? -16.086 -7.917 13.333 1.00 54.34 192 LEU A C 1
ATOM 1445 O O . LEU A 1 192 ? -15.766 -7.901 12.146 1.00 54.34 192 LEU A O 1
ATOM 1449 N N . ARG A 1 193 ? -16.047 -9.049 14.050 1.00 49.12 193 ARG A N 1
ATOM 1450 C CA . ARG A 1 193 ? -15.696 -10.371 13.512 1.00 49.12 193 ARG A CA 1
ATOM 1451 C C . ARG A 1 193 ? -16.710 -10.918 12.498 1.00 49.12 193 ARG A C 1
ATOM 1453 O O . ARG A 1 193 ? -16.293 -11.659 11.618 1.00 49.12 193 ARG A O 1
ATOM 1460 N N . SER A 1 194 ? -17.992 -10.545 12.579 1.00 43.75 194 SER A N 1
ATOM 1461 C CA . SER A 1 194 ? -19.037 -10.977 11.630 1.00 43.75 194 SER A CA 1
ATOM 1462 C C . SER A 1 194 ? -18.898 -10.344 10.247 1.00 43.75 194 SER A C 1
ATOM 1464 O O . SER A 1 194 ? -19.436 -10.885 9.289 1.00 43.75 194 SER A O 1
ATOM 1466 N N . TYR A 1 195 ? -18.169 -9.232 10.122 1.00 43.25 195 TYR A N 1
ATOM 1467 C CA . TYR A 1 195 ? -18.003 -8.517 8.853 1.00 43.25 195 TYR A CA 1
ATOM 1468 C C . TYR A 1 195 ? -16.639 -8.762 8.186 1.00 43.25 195 TYR A C 1
ATOM 1470 O O . TYR A 1 195 ? -16.491 -8.545 6.992 1.00 43.25 195 TYR A O 1
ATOM 1478 N N . LYS A 1 196 ? -15.676 -9.343 8.922 1.00 44.47 196 LYS A N 1
ATOM 1479 C CA . LYS A 1 196 ? -14.502 -10.035 8.346 1.00 44.47 196 LYS A CA 1
ATOM 1480 C C . LYS A 1 196 ? -14.853 -11.402 7.713 1.00 44.47 196 LYS A C 1
ATOM 1482 O O . LYS A 1 196 ? -13.951 -12.120 7.300 1.00 44.47 196 LYS A O 1
ATOM 1487 N N . ASN A 1 197 ? -16.140 -11.763 7.662 1.00 44.69 197 ASN A N 1
ATOM 1488 C CA . ASN A 1 197 ? -16.690 -12.941 6.976 1.00 44.69 197 ASN A CA 1
ATOM 1489 C C . ASN A 1 197 ? -17.246 -12.590 5.583 1.00 44.69 197 ASN A C 1
ATOM 1491 O O . ASN A 1 197 ? -18.214 -13.199 5.128 1.00 44.69 197 ASN A O 1
ATOM 1495 N N . THR A 1 198 ? -16.681 -11.609 4.885 1.00 44.19 198 THR A N 1
ATOM 1496 C CA . THR A 1 198 ? -16.764 -11.677 3.427 1.00 44.19 198 THR A CA 1
ATOM 1497 C C . THR A 1 198 ? -15.872 -12.833 2.982 1.00 44.19 198 THR A C 1
ATOM 1499 O O . THR A 1 198 ? -14.831 -13.095 3.585 1.00 44.19 198 THR A O 1
ATOM 1502 N N . ASP A 1 199 ? -16.273 -13.557 1.944 1.00 53.00 199 ASP A N 1
ATOM 1503 C CA . ASP A 1 199 ? -15.485 -14.611 1.292 1.00 53.00 199 ASP A CA 1
ATOM 1504 C C . ASP A 1 199 ? -14.153 -14.087 0.675 1.00 53.00 199 ASP A C 1
ATOM 1506 O O . ASP A 1 199 ? -13.583 -14.719 -0.209 1.00 53.00 199 ASP A O 1
ATOM 1510 N N . ASP A 1 200 ? -13.630 -12.952 1.156 1.00 66.75 200 ASP A N 1
ATOM 1511 C CA . ASP A 1 200 ? -12.456 -12.205 0.686 1.00 66.75 200 ASP A CA 1
ATOM 1512 C C . ASP A 1 200 ? -11.127 -12.744 1.238 1.00 66.75 200 ASP A C 1
ATOM 1514 O O . ASP A 1 200 ? -10.080 -12.100 1.141 1.00 66.75 200 ASP A O 1
ATOM 1518 N N . GLY A 1 201 ? -11.142 -13.929 1.846 1.00 76.94 201 GLY A N 1
ATOM 1519 C CA . GLY A 1 201 ? -9.905 -14.622 2.173 1.00 76.94 201 GLY A CA 1
ATOM 1520 C C . GLY A 1 201 ? -9.245 -15.204 0.923 1.00 76.94 201 GLY A C 1
ATOM 1521 O O . GLY A 1 201 ? -9.881 -15.479 -0.095 1.00 76.94 201 GLY A O 1
ATOM 1522 N N . LEU A 1 202 ? -7.947 -15.473 1.003 1.00 88.25 202 LEU A N 1
ATOM 1523 C CA . LEU A 1 202 ? -7.229 -16.079 -0.109 1.00 88.25 202 LEU A CA 1
ATOM 1524 C C . LEU A 1 202 ? -7.612 -17.549 -0.263 1.00 88.25 202 LEU A C 1
ATOM 1526 O O . LEU A 1 202 ? -7.215 -18.411 0.533 1.00 88.25 202 LEU A O 1
ATOM 1530 N N . LYS A 1 203 ? -8.354 -17.858 -1.326 1.00 92.94 203 LYS A N 1
ATOM 1531 C CA . LYS A 1 203 ? -8.689 -19.237 -1.664 1.00 92.94 203 LYS A CA 1
ATOM 1532 C C . LYS A 1 203 ? -7.461 -19.982 -2.168 1.00 92.94 203 LYS A C 1
ATOM 1534 O O . LYS A 1 203 ? -6.752 -19.545 -3.071 1.00 92.94 203 LYS A O 1
ATOM 1539 N N . ILE A 1 204 ? -7.227 -21.146 -1.583 1.00 94.31 204 ILE A N 1
ATOM 1540 C CA . ILE A 1 204 ? -6.042 -21.960 -1.816 1.00 94.31 204 ILE A CA 1
ATOM 1541 C C . ILE A 1 204 ? -6.280 -22.881 -3.009 1.00 94.31 204 ILE A C 1
ATOM 1543 O O . ILE A 1 204 ? -7.162 -23.743 -2.976 1.00 94.31 204 ILE A O 1
ATOM 1547 N N . VAL A 1 205 ? -5.454 -22.735 -4.043 1.00 94.31 205 VAL A N 1
ATOM 1548 C CA . VAL A 1 205 ? -5.467 -23.587 -5.242 1.00 94.31 205 VAL A CA 1
ATOM 1549 C C . VAL A 1 205 ? -4.538 -24.777 -5.047 1.00 94.31 205 VAL A C 1
ATOM 1551 O O . VAL A 1 205 ? -4.927 -25.924 -5.260 1.00 94.31 205 VAL A O 1
ATOM 1554 N N . SER A 1 206 ? -3.303 -24.516 -4.622 1.00 95.06 206 SER A N 1
ATOM 1555 C CA . SER A 1 206 ? -2.303 -25.555 -4.387 1.00 95.06 206 SER A CA 1
ATOM 1556 C C . SER A 1 206 ? -1.318 -25.133 -3.298 1.00 95.06 206 SER A C 1
ATOM 1558 O O . SER A 1 206 ? -1.119 -23.947 -3.040 1.00 95.06 206 SER A O 1
ATOM 1560 N N . ILE A 1 207 ? -0.716 -26.113 -2.627 1.00 95.56 207 ILE A N 1
ATOM 1561 C CA . ILE A 1 207 ? 0.279 -25.894 -1.573 1.00 95.56 207 ILE A CA 1
ATOM 1562 C C . ILE A 1 207 ? 1.529 -26.664 -1.970 1.00 95.56 207 ILE A C 1
ATOM 1564 O O . ILE A 1 207 ? 1.454 -27.863 -2.243 1.00 95.56 207 ILE A O 1
ATOM 1568 N N . HIS A 1 208 ? 2.671 -25.983 -2.017 1.00 95.06 208 HIS A N 1
ATOM 1569 C CA . HIS A 1 208 ? 3.944 -26.633 -2.299 1.00 95.06 208 HIS A CA 1
ATOM 1570 C C . HIS A 1 208 ? 4.418 -27.431 -1.079 1.00 95.06 208 HIS A C 1
ATOM 1572 O O . HIS A 1 208 ? 4.252 -26.982 0.054 1.00 95.06 208 HIS A O 1
ATOM 1578 N N . SER A 1 209 ? 5.147 -28.528 -1.292 1.00 92.50 209 SER A N 1
ATOM 1579 C CA . SER A 1 209 ? 5.756 -29.339 -0.219 1.00 92.50 209 SER A CA 1
ATOM 1580 C C . SER A 1 209 ? 6.860 -28.628 0.585 1.00 92.50 209 SER A C 1
ATOM 1582 O O . SER A 1 209 ? 7.491 -29.198 1.465 1.00 92.50 209 SER A O 1
ATOM 1584 N N . ALA A 1 210 ? 7.172 -27.383 0.220 1.00 91.88 210 ALA A N 1
ATOM 1585 C CA . ALA A 1 210 ? 8.112 -26.526 0.941 1.00 91.88 210 ALA A CA 1
ATOM 1586 C C . ALA A 1 210 ? 7.370 -25.529 1.845 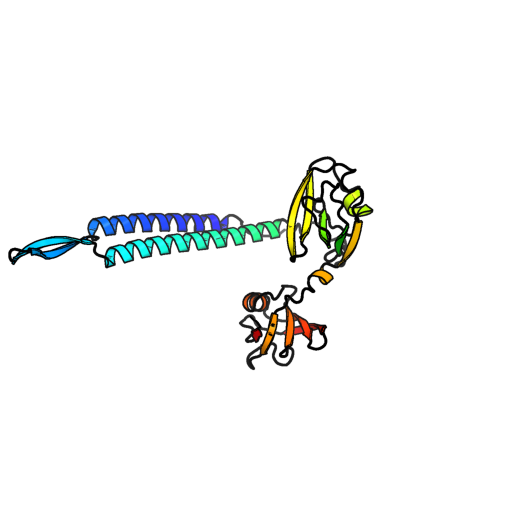1.00 91.88 210 ALA A C 1
ATOM 1588 O O . ALA A 1 210 ? 7.997 -24.779 2.592 1.00 91.88 210 ALA A O 1
ATOM 1589 N N . SER A 1 211 ? 6.036 -25.495 1.765 1.00 94.44 211 SER A N 1
ATOM 1590 C CA . SER A 1 211 ? 5.214 -24.621 2.581 1.00 94.44 211 SER A CA 1
ATOM 1591 C C . SER A 1 211 ? 5.243 -25.077 4.031 1.00 94.44 211 SER A C 1
ATOM 1593 O O . SER A 1 211 ? 4.959 -26.227 4.359 1.00 94.44 211 SER A O 1
ATOM 1595 N N . GLN A 1 212 ? 5.480 -24.132 4.935 1.00 94.62 212 GLN A N 1
ATOM 1596 C CA . GLN A 1 212 ? 5.381 -24.381 6.374 1.00 94.62 212 GLN A CA 1
ATOM 1597 C C . GLN A 1 212 ? 3.937 -24.668 6.828 1.00 94.62 212 GLN A C 1
ATOM 1599 O O . GLN A 1 212 ? 3.728 -25.069 7.970 1.00 94.62 212 GLN A O 1
ATOM 1604 N N . LEU A 1 213 ? 2.953 -24.485 5.941 1.00 94.44 213 LEU A N 1
ATOM 1605 C CA . LEU A 1 213 ? 1.530 -24.738 6.165 1.00 94.44 213 LEU A CA 1
ATOM 1606 C C . LEU A 1 213 ? 1.054 -26.059 5.535 1.00 94.44 213 LEU A C 1
ATOM 1608 O O . LEU A 1 213 ? -0.133 -26.393 5.620 1.00 94.44 213 LEU A O 1
ATOM 1612 N N . GLU A 1 214 ? 1.968 -26.844 4.955 1.00 91.88 214 GLU A N 1
ATOM 1613 C CA . GLU A 1 214 ? 1.669 -28.183 4.452 1.00 91.88 214 GLU A CA 1
ATOM 1614 C C . GLU A 1 214 ? 1.079 -29.073 5.562 1.00 91.88 214 GLU A C 1
ATOM 1616 O O . GLU A 1 214 ? 1.490 -29.029 6.733 1.00 91.88 214 GLU A O 1
ATOM 1621 N N . GLY A 1 215 ? 0.053 -29.844 5.193 1.00 89.56 215 GLY A N 1
ATOM 1622 C CA . GLY A 1 215 ? -0.695 -30.736 6.083 1.00 89.56 215 GLY A CA 1
ATOM 1623 C C . GLY A 1 215 ? -1.728 -30.043 6.977 1.00 89.56 215 GLY A C 1
ATOM 1624 O O . GLY A 1 215 ? -2.522 -30.724 7.617 1.00 89.56 215 GLY A O 1
ATOM 1625 N N . MET A 1 216 ? -1.736 -28.709 7.027 1.00 94.00 216 MET A N 1
ATOM 1626 C CA . MET A 1 216 ? -2.727 -27.936 7.778 1.00 94.00 216 MET A CA 1
ATOM 1627 C C . MET A 1 216 ? -3.774 -27.311 6.858 1.00 94.00 216 MET A C 1
ATOM 1629 O O . MET A 1 216 ? -4.970 -27.362 7.149 1.00 94.00 216 MET A O 1
ATOM 1633 N N . LEU A 1 217 ? -3.313 -26.703 5.769 1.00 95.31 217 LEU A N 1
ATOM 1634 C CA . LEU A 1 217 ? -4.173 -26.153 4.734 1.00 95.31 217 LEU A CA 1
ATOM 1635 C C . LEU A 1 217 ? -4.291 -27.155 3.583 1.00 95.31 217 LEU A C 1
ATOM 1637 O O . LEU A 1 217 ? -3.414 -27.998 3.383 1.00 95.31 217 LEU A O 1
ATOM 1641 N N . HIS A 1 218 ? -5.379 -27.054 2.824 1.00 95.25 218 HIS A N 1
ATOM 1642 C CA . HIS A 1 218 ? -5.637 -27.894 1.659 1.00 95.25 218 HIS A CA 1
ATOM 1643 C C . HIS A 1 218 ? -6.223 -27.063 0.513 1.00 95.25 218 HIS A C 1
ATOM 1645 O O . HIS A 1 218 ? -6.770 -25.986 0.760 1.00 95.25 218 HIS A O 1
ATOM 1651 N N . PRO A 1 219 ? -6.151 -27.560 -0.735 1.00 94.06 219 PRO A N 1
ATOM 1652 C CA . PRO A 1 219 ? -6.903 -26.981 -1.840 1.00 94.06 219 PRO A CA 1
ATOM 1653 C C . PRO A 1 219 ? -8.387 -26.809 -1.490 1.00 94.06 219 PRO A C 1
ATOM 1655 O O . PRO A 1 219 ? -8.975 -27.661 -0.818 1.00 94.06 219 PRO A O 1
ATOM 1658 N N . ASN A 1 220 ? -8.988 -25.720 -1.972 1.00 89.31 220 ASN A N 1
ATOM 1659 C CA . ASN A 1 220 ? -10.358 -25.278 -1.679 1.00 89.31 220 ASN A CA 1
ATOM 1660 C C . ASN A 1 220 ? -10.608 -24.797 -0.241 1.00 89.31 220 ASN A C 1
ATOM 1662 O O . ASN A 1 220 ? -11.762 -24.631 0.150 1.00 89.31 220 ASN A O 1
ATOM 1666 N N . TYR A 1 221 ? -9.564 -24.587 0.561 1.00 94.69 221 TYR A N 1
ATOM 1667 C CA . TYR A 1 221 ? -9.694 -23.827 1.806 1.00 94.69 221 TYR A CA 1
ATOM 1668 C C . TYR A 1 221 ? -9.535 -22.336 1.512 1.00 94.69 221 TYR A C 1
ATOM 1670 O O . TYR A 1 221 ? -8.969 -21.958 0.487 1.00 94.69 221 TYR A O 1
ATOM 1678 N N . VAL A 1 222 ? -10.008 -21.499 2.428 1.00 93.50 222 VAL A N 1
ATOM 1679 C CA . VAL A 1 222 ? -9.885 -20.041 2.343 1.00 93.50 222 VAL A CA 1
ATOM 1680 C C . VAL A 1 222 ? -9.074 -19.563 3.539 1.00 93.50 222 VAL A C 1
ATOM 1682 O O . VAL A 1 222 ? -9.479 -19.776 4.681 1.00 93.50 222 VAL A O 1
ATOM 1685 N N . LEU A 1 223 ? -7.908 -18.972 3.291 1.00 94.00 223 LEU A N 1
ATOM 1686 C CA . LEU A 1 223 ? -7.075 -18.376 4.333 1.00 94.00 223 LEU A CA 1
ATOM 1687 C C . LEU A 1 223 ? -7.617 -16.984 4.669 1.00 94.00 223 LEU A C 1
ATOM 1689 O O . LEU A 1 223 ? -7.657 -16.124 3.798 1.00 94.00 223 LEU A O 1
ATOM 1693 N N . LEU A 1 224 ? -8.010 -16.761 5.922 1.00 90.94 224 LEU A N 1
ATOM 1694 C CA . LEU A 1 224 ? -8.609 -15.496 6.354 1.00 90.94 224 LEU A CA 1
ATOM 1695 C C . LEU A 1 224 ? -7.568 -14.548 6.944 1.00 90.94 224 LEU A C 1
ATOM 1697 O O . LEU A 1 224 ? -7.487 -13.380 6.565 1.00 90.94 224 LEU A O 1
ATOM 1701 N N . SER A 1 225 ? -6.774 -15.036 7.899 1.00 91.81 225 SER A N 1
ATOM 1702 C CA . SER A 1 225 ? -5.826 -14.193 8.626 1.00 91.81 225 SER A CA 1
ATOM 1703 C C . SER A 1 225 ? -4.631 -14.975 9.171 1.00 91.81 225 SER A C 1
ATOM 1705 O O . SER A 1 225 ? -4.706 -16.184 9.422 1.00 91.81 225 SER A O 1
ATOM 1707 N N . ILE A 1 226 ? -3.517 -14.267 9.365 1.00 95.06 226 ILE A N 1
ATOM 1708 C CA . ILE A 1 226 ? -2.346 -14.732 10.114 1.00 95.06 226 ILE A CA 1
ATOM 1709 C C . ILE A 1 226 ? -2.021 -13.661 11.162 1.00 95.06 226 ILE A C 1
ATOM 1711 O O . ILE A 1 226 ? -1.907 -12.487 10.830 1.00 95.06 226 ILE A O 1
ATOM 1715 N N . ASN A 1 227 ? -1.900 -14.049 12.433 1.00 92.88 227 ASN A N 1
ATOM 1716 C CA . ASN A 1 227 ? -1.670 -13.154 13.576 1.00 92.88 227 ASN A CA 1
ATOM 1717 C C . ASN A 1 227 ? -2.623 -11.948 13.600 1.00 92.88 227 ASN A C 1
ATOM 1719 O O . ASN A 1 227 ? -2.202 -10.806 13.766 1.00 92.88 227 ASN A O 1
ATOM 1723 N N . ASP A 1 228 ? -3.913 -12.221 13.385 1.00 87.62 228 ASP A N 1
ATOM 1724 C CA . ASP A 1 228 ? -5.004 -11.238 13.327 1.00 87.62 228 ASP A CA 1
ATOM 1725 C C . ASP A 1 228 ? -4.913 -10.221 12.159 1.00 87.62 228 ASP A C 1
ATOM 1727 O O . ASP A 1 228 ? -5.812 -9.385 11.994 1.00 87.62 228 ASP A O 1
ATOM 1731 N N . GLN A 1 229 ? -3.892 -10.328 11.295 1.00 82.75 229 GLN A N 1
ATOM 1732 C CA . GLN A 1 229 ? -3.762 -9.570 10.048 1.00 82.75 229 GLN A CA 1
ATOM 1733 C C . GLN A 1 229 ? -4.454 -10.300 8.895 1.00 82.75 229 GLN A C 1
ATOM 1735 O O . GLN A 1 229 ? -4.235 -11.494 8.685 1.00 82.75 229 GLN A O 1
ATOM 1740 N N . LEU A 1 230 ? -5.294 -9.580 8.147 1.00 86.00 230 LEU A N 1
ATOM 1741 C CA . LEU A 1 230 ? -6.039 -10.142 7.021 1.00 86.00 230 LEU A CA 1
ATOM 1742 C C . LEU A 1 230 ? -5.100 -10.582 5.897 1.00 86.00 230 LEU A C 1
ATOM 1744 O O . LEU A 1 230 ? -4.200 -9.851 5.486 1.00 86.00 230 LEU A O 1
ATOM 1748 N N . ALA A 1 231 ? -5.355 -11.776 5.381 1.00 88.00 231 ALA A N 1
ATOM 1749 C CA . ALA A 1 231 ? -4.650 -12.329 4.243 1.00 88.00 231 ALA A CA 1
ATOM 1750 C C . ALA A 1 231 ? -5.399 -11.935 2.962 1.00 88.00 231 ALA A C 1
ATOM 1752 O O . ALA A 1 231 ? -6.215 -12.709 2.483 1.00 88.00 231 ALA A O 1
ATOM 1753 N N . LEU A 1 232 ? -5.139 -10.730 2.439 1.00 83.31 232 LEU A N 1
ATOM 1754 C CA . LEU A 1 232 ? -5.722 -10.231 1.176 1.00 83.31 232 LEU A CA 1
ATOM 1755 C C . LEU A 1 232 ? -4.842 -10.534 -0.044 1.00 83.31 232 LEU A C 1
ATOM 1757 O O . LEU A 1 232 ? -5.311 -10.590 -1.177 1.00 83.31 232 LEU A O 1
ATOM 1761 N N . SER A 1 233 ? -3.544 -10.728 0.182 1.00 85.31 233 SER A N 1
ATOM 1762 C CA . SER A 1 233 ? -2.577 -11.148 -0.829 1.00 85.31 233 SER A CA 1
ATOM 1763 C C . SER A 1 233 ? -1.556 -12.110 -0.224 1.00 85.31 233 SER A C 1
ATOM 1765 O O . SER A 1 233 ? -1.334 -12.111 0.992 1.00 85.31 233 SER A O 1
ATOM 1767 N N . GLU A 1 234 ? -0.897 -12.920 -1.061 1.00 89.12 234 GLU A N 1
ATOM 1768 C CA . GLU A 1 234 ? 0.192 -13.799 -0.601 1.00 89.12 234 GLU A CA 1
ATOM 1769 C C . GLU A 1 234 ? 1.263 -13.002 0.151 1.00 89.12 234 GLU A C 1
ATOM 1771 O O . GLU A 1 234 ? 1.776 -13.448 1.177 1.00 89.12 234 GLU A O 1
ATOM 1776 N N . MET A 1 235 ? 1.580 -11.805 -0.347 1.00 87.06 235 MET A N 1
ATOM 1777 C CA . MET A 1 235 ? 2.585 -10.938 0.253 1.00 87.06 235 MET A CA 1
ATOM 1778 C C . MET A 1 235 ? 2.162 -10.455 1.643 1.00 87.06 235 MET A C 1
ATOM 1780 O O . MET A 1 235 ? 2.996 -10.430 2.546 1.00 87.06 235 MET A O 1
ATOM 1784 N N . ASP A 1 236 ? 0.897 -10.081 1.827 1.00 84.94 236 ASP A N 1
ATOM 1785 C CA . ASP A 1 236 ? 0.399 -9.605 3.122 1.00 84.94 236 ASP A CA 1
ATOM 1786 C C . ASP A 1 236 ? 0.365 -10.742 4.141 1.00 84.94 236 ASP A C 1
ATOM 1788 O O . ASP A 1 236 ? 0.875 -10.599 5.252 1.00 84.94 236 ASP A O 1
ATOM 1792 N N . ALA A 1 237 ? -0.111 -11.916 3.720 1.00 91.56 237 ALA A N 1
ATOM 1793 C CA . ALA A 1 237 ? -0.091 -13.118 4.542 1.00 91.56 237 ALA A CA 1
ATOM 1794 C C . ALA A 1 237 ? 1.346 -13.520 4.931 1.00 91.56 237 ALA A C 1
ATOM 1796 O O . ALA A 1 237 ? 1.603 -13.865 6.082 1.00 91.56 237 ALA A O 1
ATOM 1797 N N . ALA A 1 238 ? 2.310 -13.430 4.007 1.00 93.00 238 ALA A N 1
ATOM 1798 C CA . ALA A 1 238 ? 3.716 -13.727 4.283 1.00 93.00 238 ALA A CA 1
ATOM 1799 C C . ALA A 1 238 ? 4.360 -12.722 5.256 1.00 93.00 238 ALA A C 1
ATOM 1801 O O . ALA A 1 238 ? 5.152 -13.118 6.111 1.00 93.00 238 ALA A O 1
ATOM 1802 N N . LYS A 1 239 ? 4.018 -11.429 5.155 1.00 91.50 239 LYS A N 1
ATOM 1803 C CA . LYS A 1 239 ? 4.503 -10.377 6.071 1.00 91.50 239 LYS A CA 1
ATOM 1804 C C . LYS A 1 239 ? 3.970 -10.537 7.490 1.00 91.50 239 LYS A C 1
ATOM 1806 O O . LYS A 1 239 ? 4.668 -10.174 8.433 1.00 91.50 239 LYS A O 1
ATOM 1811 N N . ALA A 1 240 ? 2.764 -11.076 7.632 1.00 93.06 240 ALA A N 1
ATOM 1812 C CA . ALA A 1 240 ? 2.144 -11.320 8.925 1.00 93.06 240 ALA A CA 1
ATOM 1813 C C . ALA A 1 240 ? 2.832 -12.440 9.726 1.00 93.06 240 ALA A C 1
ATOM 1815 O O . ALA A 1 240 ? 2.643 -12.533 10.941 1.00 93.06 2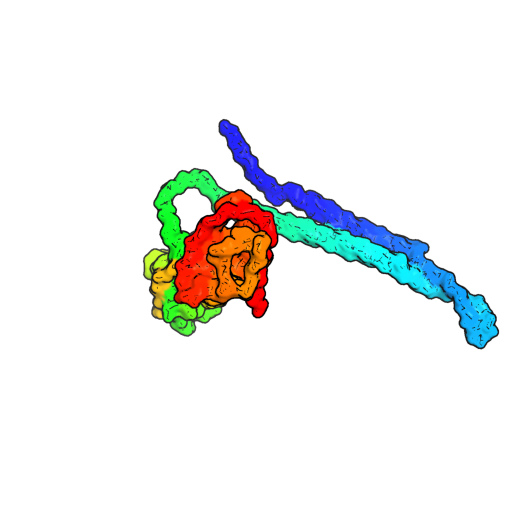40 ALA A O 1
ATOM 1816 N N . VAL A 1 241 ? 3.639 -13.286 9.074 1.00 96.31 241 VAL A N 1
ATOM 1817 C CA . VAL A 1 241 ? 4.364 -14.377 9.732 1.00 96.31 241 VAL A CA 1
ATOM 1818 C C . VAL A 1 241 ? 5.522 -13.833 10.567 1.00 96.31 241 VAL A C 1
ATOM 1820 O O . VAL A 1 241 ? 6.456 -13.215 10.053 1.00 96.31 241 VAL A O 1
ATOM 1823 N N . VAL A 1 242 ? 5.515 -14.157 11.857 1.00 94.19 242 VAL A N 1
ATOM 1824 C CA . VAL A 1 242 ? 6.609 -13.875 12.789 1.00 94.19 242 VAL A CA 1
ATOM 1825 C C . VAL A 1 242 ? 7.438 -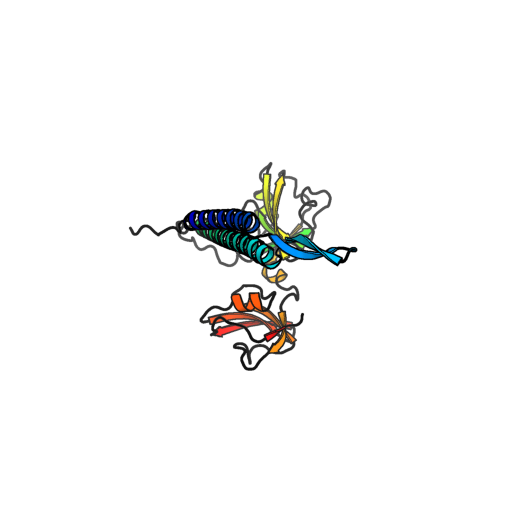15.128 13.057 1.00 94.19 242 VAL A C 1
ATOM 1827 O O . VAL A 1 242 ? 6.986 -16.255 12.858 1.00 94.19 242 VAL A O 1
ATOM 1830 N N . ASN A 1 243 ? 8.677 -14.942 13.516 1.00 96.12 243 ASN A N 1
ATOM 1831 C CA . ASN A 1 243 ? 9.514 -16.061 13.939 1.00 96.12 243 ASN A CA 1
ATOM 1832 C C . ASN A 1 243 ? 9.008 -16.615 15.276 1.00 96.12 243 ASN A C 1
ATOM 1834 O O . ASN A 1 243 ? 9.147 -15.948 16.300 1.00 96.12 243 ASN A O 1
ATOM 1838 N N . GLY A 1 244 ? 8.448 -17.823 15.261 1.00 95.94 244 GLY A N 1
ATOM 1839 C CA . GLY A 1 244 ? 7.832 -18.449 16.430 1.00 95.94 244 GLY A CA 1
ATOM 1840 C C . GLY A 1 244 ? 6.408 -18.904 16.146 1.00 95.94 244 GLY A C 1
ATOM 1841 O O . GLY A 1 244 ? 6.091 -19.287 15.020 1.00 95.94 244 GLY A O 1
ATOM 1842 N N . GLU A 1 245 ? 5.558 -18.898 17.168 1.00 96.94 245 GLU A N 1
ATOM 1843 C CA . GLU A 1 245 ? 4.178 -19.363 17.059 1.00 96.94 245 GLU A CA 1
ATOM 1844 C C . GLU A 1 245 ? 3.311 -18.324 16.343 1.00 96.94 245 GLU A C 1
ATOM 1846 O O . GLU A 1 245 ? 3.329 -17.143 16.681 1.00 96.94 245 GLU A O 1
ATOM 1851 N N . ASN A 1 246 ? 2.561 -18.774 15.340 1.00 97.12 246 ASN A N 1
ATOM 1852 C CA . ASN A 1 246 ? 1.673 -17.945 14.541 1.00 97.12 246 ASN A CA 1
ATOM 1853 C C . ASN A 1 246 ? 0.244 -18.474 14.645 1.00 97.12 246 ASN A C 1
ATOM 1855 O O . ASN A 1 246 ? 0.012 -19.673 14.472 1.00 97.12 246 ASN A O 1
ATOM 1859 N N . LYS A 1 247 ? -0.711 -17.577 14.892 1.00 96.19 247 LYS A N 1
ATOM 1860 C CA . LYS A 1 247 ? -2.145 -17.871 14.868 1.00 96.19 247 LYS A CA 1
ATOM 1861 C C . LYS A 1 247 ? -2.645 -17.769 13.432 1.00 96.19 247 LYS A C 1
ATOM 1863 O O . LYS A 1 247 ? -2.453 -16.743 12.795 1.00 96.19 247 LYS A O 1
ATOM 1868 N N . ILE A 1 248 ? -3.298 -18.803 12.926 1.00 96.56 248 ILE A N 1
ATOM 1869 C CA . ILE A 1 248 ? -3.762 -18.863 11.540 1.00 96.56 248 ILE A CA 1
ATOM 1870 C C . ILE A 1 248 ? -5.254 -19.183 11.540 1.00 96.56 248 ILE A C 1
ATOM 1872 O O . ILE A 1 248 ? -5.681 -20.186 12.122 1.00 96.56 248 ILE A O 1
ATOM 1876 N N . GLU A 1 249 ? -6.035 -18.344 10.868 1.00 94.31 249 GLU A N 1
ATOM 1877 C CA . GLU A 1 249 ? -7.484 -18.488 10.737 1.00 94.31 249 GLU A CA 1
ATOM 1878 C C . GLU A 1 249 ? -7.851 -18.813 9.289 1.00 94.31 249 GLU A C 1
ATOM 1880 O O . GLU A 1 249 ? -7.359 -18.188 8.348 1.00 94.31 249 GLU A O 1
ATOM 1885 N N . PHE A 1 250 ? -8.697 -19.823 9.097 1.00 94.62 250 PHE A N 1
ATOM 1886 C CA . PHE A 1 250 ? -9.086 -20.296 7.771 1.00 94.62 250 PHE A CA 1
ATOM 1887 C C . PHE A 1 250 ? -10.464 -20.963 7.787 1.00 94.62 250 PHE A C 1
ATOM 1889 O O . PHE A 1 250 ? -10.925 -21.471 8.812 1.00 94.62 250 PHE A O 1
ATOM 1896 N N . ILE A 1 251 ? -11.103 -21.016 6.623 1.00 90.69 251 ILE A N 1
ATOM 1897 C CA . ILE A 1 251 ? -12.342 -21.755 6.383 1.00 90.69 251 ILE A CA 1
ATOM 1898 C C . ILE A 1 251 ? -11.987 -23.041 5.642 1.00 90.69 251 ILE A C 1
ATOM 1900 O O . ILE A 1 251 ? -11.281 -23.026 4.632 1.00 90.69 251 ILE A O 1
ATOM 1904 N N . ASN A 1 252 ? -12.451 -24.178 6.160 1.00 92.38 252 ASN A N 1
ATOM 1905 C CA . ASN A 1 252 ? -12.245 -25.464 5.500 1.00 92.38 252 ASN A CA 1
ATOM 1906 C C . ASN A 1 252 ? -13.273 -25.711 4.380 1.00 92.38 252 ASN A C 1
ATOM 1908 O O . ASN A 1 252 ? -14.254 -24.989 4.236 1.00 92.38 252 ASN A O 1
ATOM 1912 N N . SER A 1 253 ? -13.118 -26.808 3.639 1.00 89.06 253 SER A N 1
ATOM 1913 C CA . SER A 1 253 ? -14.025 -27.181 2.539 1.00 89.06 253 SER A CA 1
ATOM 1914 C C . SER A 1 253 ? -15.486 -27.431 2.946 1.00 89.06 253 SER A C 1
ATOM 1916 O O . SER A 1 253 ? -16.345 -27.574 2.082 1.00 89.06 253 SER A O 1
ATOM 1918 N N . LYS A 1 254 ? -15.785 -27.503 4.249 1.00 86.12 254 LYS A N 1
ATOM 1919 C CA . LYS A 1 254 ? -17.147 -27.633 4.790 1.00 86.12 254 LYS A CA 1
ATOM 1920 C C . LYS A 1 254 ? -17.742 -26.284 5.215 1.00 86.12 254 LYS A C 1
ATOM 1922 O O . LYS A 1 254 ? -18.786 -26.280 5.858 1.00 86.12 254 LYS A O 1
ATOM 1927 N N . GLY A 1 255 ? -17.060 -25.170 4.941 1.00 82.88 255 GLY A N 1
ATOM 1928 C CA . GLY A 1 255 ? -17.459 -23.840 5.404 1.00 82.88 255 GLY A CA 1
ATOM 1929 C C . GLY A 1 255 ? -17.228 -23.611 6.901 1.00 82.88 255 GLY A C 1
ATOM 1930 O O . GLY A 1 255 ? -17.689 -22.618 7.451 1.00 82.88 255 GLY A O 1
ATOM 1931 N N . ALA A 1 256 ? -16.537 -24.519 7.599 1.00 83.31 256 ALA A N 1
ATOM 1932 C CA . ALA A 1 256 ? -16.297 -24.365 9.027 1.00 83.31 256 ALA A CA 1
ATOM 1933 C C . ALA A 1 256 ? -15.052 -23.511 9.271 1.00 83.31 256 ALA A C 1
ATOM 1935 O O . ALA A 1 256 ? -13.950 -23.868 8.841 1.00 83.31 256 ALA A O 1
ATOM 1936 N N . HIS A 1 257 ? -15.238 -22.435 10.031 1.00 87.38 257 HIS A N 1
ATOM 1937 C CA . HIS A 1 257 ? -14.162 -21.591 10.527 1.00 87.38 257 HIS A CA 1
ATOM 1938 C C . HIS A 1 257 ? -13.261 -22.365 11.499 1.00 87.38 257 HIS A C 1
ATOM 1940 O O . HIS A 1 257 ? -13.736 -23.040 12.422 1.00 87.38 257 HIS A O 1
ATOM 1946 N N . ARG A 1 258 ? -11.947 -22.283 11.297 1.00 92.19 258 ARG A N 1
ATOM 1947 C CA . ARG A 1 258 ? -10.929 -22.957 12.103 1.00 92.19 258 ARG A CA 1
ATOM 1948 C C . ARG A 1 258 ? -9.812 -21.988 12.449 1.00 92.19 258 ARG A C 1
ATOM 1950 O O . ARG A 1 258 ? -9.409 -21.163 11.639 1.00 92.19 258 ARG A O 1
ATOM 1957 N N . VAL A 1 259 ? -9.292 -22.151 13.659 1.00 92.81 259 VAL A N 1
ATOM 1958 C CA . VAL A 1 259 ? -8.112 -21.445 14.155 1.00 92.81 259 VAL A CA 1
ATOM 1959 C C . VAL A 1 259 ? -7.093 -22.496 14.555 1.00 92.81 259 VAL A C 1
ATOM 1961 O O . VAL A 1 259 ? -7.449 -23.477 15.214 1.00 92.81 259 VAL A O 1
ATOM 1964 N N . ASN A 1 260 ? -5.846 -22.319 14.140 1.00 95.94 260 ASN A N 1
ATOM 1965 C CA . ASN A 1 260 ? -4.756 -23.208 14.512 1.00 95.94 260 ASN A CA 1
ATOM 1966 C C . ASN A 1 260 ? -3.472 -22.406 14.746 1.00 95.94 260 ASN A C 1
ATOM 1968 O O . ASN A 1 260 ? -3.298 -21.329 14.180 1.00 95.94 260 ASN A O 1
ATOM 1972 N N . PHE A 1 261 ? -2.589 -22.937 15.583 1.00 95.12 261 PHE A N 1
ATOM 1973 C CA . PHE A 1 261 ? -1.325 -22.318 15.952 1.00 95.12 261 PHE A CA 1
ATOM 1974 C C . PHE A 1 261 ? -0.178 -23.140 15.379 1.00 95.12 261 PHE A C 1
ATOM 1976 O O . PHE A 1 261 ? -0.163 -24.368 15.494 1.00 95.12 261 PHE A O 1
ATOM 1983 N N . ARG A 1 262 ? 0.783 -22.477 14.732 1.00 95.62 262 ARG A N 1
ATOM 1984 C CA . ARG A 1 262 ? 1.929 -23.164 14.132 1.00 95.62 262 ARG A CA 1
ATOM 1985 C C . ARG A 1 262 ? 3.209 -22.365 14.273 1.00 95.62 262 ARG A C 1
ATOM 1987 O O . ARG A 1 262 ? 3.242 -21.169 14.004 1.00 95.62 262 ARG A O 1
ATOM 1994 N N . ASN A 1 263 ? 4.281 -23.055 14.653 1.00 95.69 263 ASN A N 1
ATOM 1995 C CA . ASN A 1 263 ? 5.613 -22.470 14.644 1.00 95.69 263 ASN A CA 1
ATOM 1996 C C . ASN A 1 263 ? 6.103 -22.305 13.203 1.00 95.69 263 ASN A C 1
ATOM 1998 O O . ASN A 1 263 ? 6.187 -23.288 12.464 1.00 95.69 263 ASN A O 1
ATOM 2002 N N . MET A 1 264 ? 6.423 -21.071 12.819 1.00 96.06 264 MET A N 1
ATOM 2003 C CA . MET A 1 264 ? 6.881 -20.711 11.481 1.00 96.06 264 MET A CA 1
ATOM 2004 C C . MET A 1 264 ? 8.072 -19.752 11.552 1.00 96.06 264 MET A C 1
ATOM 2006 O O . MET A 1 264 ? 8.322 -19.091 12.560 1.00 96.06 264 MET A O 1
ATOM 2010 N N . LYS A 1 265 ? 8.820 -19.685 10.453 1.00 95.25 265 LYS A N 1
ATOM 2011 C CA . LYS A 1 265 ? 9.840 -18.668 10.193 1.00 95.25 265 LYS A CA 1
ATOM 2012 C C . LYS A 1 265 ? 9.311 -17.672 9.155 1.00 95.25 265 LYS A C 1
ATOM 2014 O O . LYS A 1 265 ? 8.661 -18.127 8.209 1.00 95.25 265 LYS A O 1
ATOM 2019 N N . PRO A 1 266 ? 9.618 -16.366 9.274 1.00 94.19 266 PRO A N 1
ATOM 2020 C CA . PRO A 1 266 ? 9.251 -15.376 8.268 1.00 94.19 266 PRO A CA 1
ATOM 2021 C C . PRO A 1 266 ? 9.819 -15.755 6.901 1.00 94.19 266 PRO A C 1
ATOM 2023 O O . PRO A 1 266 ? 10.966 -16.199 6.800 1.00 94.19 266 PRO A O 1
ATOM 2026 N N . GLY A 1 267 ? 9.021 -15.586 5.853 1.00 92.25 267 GLY A N 1
ATOM 2027 C CA . GLY A 1 267 ? 9.391 -15.968 4.496 1.00 92.25 267 GLY A CA 1
ATOM 2028 C C . GLY A 1 267 ? 8.171 -16.199 3.604 1.00 92.25 267 GLY A C 1
ATOM 2029 O O . GLY A 1 267 ? 7.038 -16.048 4.062 1.00 92.25 267 GLY A O 1
ATOM 2030 N N . PRO A 1 268 ? 8.388 -16.557 2.328 1.00 92.25 268 PRO A N 1
ATOM 2031 C CA . PRO A 1 268 ? 7.302 -16.888 1.413 1.00 92.25 268 PRO A CA 1
ATOM 2032 C C . PRO A 1 268 ? 6.492 -18.086 1.925 1.00 92.25 268 PRO A C 1
ATOM 2034 O O . PRO A 1 268 ? 7.044 -19.048 2.463 1.00 92.25 268 PRO A O 1
ATOM 2037 N N . LEU A 1 269 ? 5.171 -18.040 1.733 1.00 93.56 269 LEU A N 1
ATOM 2038 C CA . LEU A 1 269 ? 4.278 -19.114 2.174 1.00 93.56 269 LEU A CA 1
ATOM 2039 C C . LEU A 1 269 ? 4.355 -20.346 1.267 1.00 93.56 269 LEU A C 1
ATOM 2041 O O . LEU A 1 269 ? 4.029 -21.444 1.719 1.00 93.56 269 LEU A O 1
ATOM 2045 N N . HIS A 1 270 ? 4.800 -20.179 0.016 1.00 94.94 270 HIS A N 1
ATOM 2046 C CA . HIS A 1 270 ? 4.818 -21.228 -1.008 1.00 94.94 270 HIS A CA 1
ATOM 2047 C C . HIS A 1 270 ? 3.428 -21.855 -1.234 1.00 94.94 270 HIS A C 1
ATOM 2049 O O . HIS A 1 270 ? 3.285 -23.076 -1.352 1.00 94.94 270 HIS A O 1
ATOM 2055 N N . ILE A 1 271 ? 2.399 -21.007 -1.268 1.00 93.81 271 ILE A N 1
ATOM 2056 C CA . ILE A 1 271 ? 1.007 -21.384 -1.522 1.00 93.81 271 ILE A CA 1
ATOM 2057 C C . ILE A 1 271 ? 0.540 -20.633 -2.759 1.00 93.81 271 ILE A C 1
ATOM 2059 O O . ILE A 1 271 ? 0.752 -19.432 -2.874 1.00 93.81 271 ILE A O 1
ATOM 2063 N N . GLN A 1 272 ? -0.112 -21.343 -3.672 1.00 93.31 272 GLN A N 1
ATOM 2064 C CA . GLN A 1 272 ? -0.765 -20.730 -4.813 1.00 93.31 272 GLN A CA 1
ATOM 2065 C C . GLN A 1 272 ? -2.213 -20.410 -4.454 1.00 93.31 272 GLN A C 1
ATOM 2067 O O . GLN A 1 272 ? -2.984 -21.305 -4.092 1.00 93.31 272 GLN A O 1
ATOM 2072 N N . PHE A 1 273 ? -2.579 -19.144 -4.605 1.00 92.62 273 PHE A N 1
ATOM 2073 C CA . PHE A 1 273 ? -3.935 -18.661 -4.378 1.00 92.62 273 PHE A CA 1
ATOM 2074 C C . PHE A 1 273 ? -4.674 -18.415 -5.700 1.00 92.62 273 PHE A C 1
ATOM 2076 O O . PHE A 1 273 ? -4.045 -18.259 -6.753 1.00 92.62 273 PHE A O 1
ATOM 2083 N N . GLU A 1 274 ? -6.005 -18.442 -5.650 1.00 87.19 274 GLU A N 1
ATOM 2084 C CA . GLU A 1 274 ? -6.865 -18.039 -6.768 1.00 87.19 274 GLU A CA 1
ATOM 2085 C C . GLU A 1 274 ? -6.684 -16.529 -6.993 1.00 87.19 274 GLU A C 1
ATOM 2087 O O . GLU A 1 274 ? -6.601 -15.770 -6.028 1.00 87.19 274 GLU A O 1
ATOM 2092 N N . LYS A 1 275 ? -6.503 -16.127 -8.255 1.00 69.25 275 LYS A N 1
ATOM 2093 C CA . LYS A 1 275 ? -6.307 -14.726 -8.651 1.00 69.25 275 LYS A CA 1
ATOM 2094 C C . LYS A 1 275 ? -7.633 -14.031 -8.891 1.00 69.25 275 LYS A C 1
ATOM 2096 O O . LYS A 1 275 ? -8.525 -14.714 -9.442 1.00 69.25 275 LYS A O 1
#